Protein AF-A0A958AL23-F1 (afdb_monomer_lite)

Radius of gyration: 17.77 Å; chains: 1; bounding box: 46×39×44 Å

Structure (mmCIF, N/CA/C/O backbone):
data_AF-A0A958AL23-F1
#
_entry.id   AF-A0A958AL23-F1
#
loop_
_atom_site.group_PDB
_atom_site.id
_atom_site.type_symbol
_atom_site.label_atom_id
_atom_site.label_alt_id
_atom_site.label_comp_id
_atom_site.label_asym_id
_atom_site.label_entity_id
_atom_site.label_seq_id
_atom_site.pdbx_PDB_ins_code
_atom_site.Cartn_x
_atom_site.Cartn_y
_atom_site.Cartn_z
_atom_site.occupancy
_atom_site.B_iso_or_equiv
_atom_site.auth_seq_id
_atom_site.auth_comp_id
_atom_site.auth_asym_id
_atom_site.auth_atom_id
_atom_site.pdbx_PDB_model_num
ATOM 1 N N . LEU A 1 1 ? -7.447 -5.241 22.002 1.00 83.69 1 LEU A N 1
ATOM 2 C CA . LEU A 1 1 ? -6.513 -5.274 20.855 1.00 83.69 1 LEU A CA 1
ATOM 3 C C . LEU A 1 1 ? -5.988 -3.860 20.635 1.00 83.69 1 LEU A C 1
ATOM 5 O O . LEU A 1 1 ? -6.617 -2.932 21.131 1.00 83.69 1 LEU A O 1
ATOM 9 N N . GLY A 1 2 ? -4.841 -3.690 19.986 1.00 82.75 2 GLY A N 1
ATOM 10 C CA . GLY A 1 2 ? -4.254 -2.372 19.754 1.00 82.75 2 GLY A CA 1
ATOM 11 C C . GLY A 1 2 ? -3.522 -2.331 18.424 1.00 82.75 2 GLY A C 1
ATOM 12 O O . GLY A 1 2 ? -3.095 -3.373 17.930 1.00 82.75 2 GLY A O 1
ATOM 13 N N . PHE A 1 3 ? -3.419 -1.129 17.870 1.00 87.38 3 PHE A N 1
ATOM 14 C CA . PHE A 1 3 ? -2.715 -0.857 16.627 1.00 87.38 3 PHE A CA 1
ATOM 15 C C . PHE A 1 3 ? -1.260 -1.352 16.668 1.00 87.38 3 PHE A C 1
ATOM 17 O O . PHE A 1 3 ? -0.553 -1.131 17.655 1.00 87.38 3 PHE A O 1
ATOM 24 N N . VAL A 1 4 ? -0.822 -1.994 15.582 1.00 87.31 4 VAL A N 1
ATOM 25 C CA . VAL A 1 4 ? 0.570 -2.389 15.350 1.00 87.31 4 VAL A CA 1
ATOM 26 C C . VAL A 1 4 ? 1.037 -1.702 14.083 1.00 87.31 4 VAL A C 1
ATOM 28 O O . VAL A 1 4 ? 0.467 -1.906 13.016 1.00 87.31 4 VAL A O 1
ATOM 31 N N . ASN A 1 5 ? 2.075 -0.886 14.218 1.00 88.19 5 ASN A N 1
ATOM 32 C CA . ASN A 1 5 ? 2.612 -0.131 13.103 1.00 88.19 5 ASN A CA 1
ATOM 33 C C . ASN A 1 5 ? 3.712 -0.940 12.398 1.00 88.19 5 ASN A C 1
ATOM 35 O O . ASN A 1 5 ? 4.659 -1.336 13.090 1.00 88.19 5 ASN A O 1
ATOM 39 N N . PRO A 1 6 ? 3.639 -1.186 11.076 1.00 90.56 6 PRO A N 1
ATOM 40 C CA . PRO A 1 6 ? 4.773 -1.749 10.358 1.00 90.56 6 PRO A CA 1
ATOM 41 C C . PRO A 1 6 ? 5.984 -0.806 10.398 1.00 90.56 6 PRO A C 1
ATOM 43 O O . PRO A 1 6 ? 5.872 0.410 10.618 1.00 90.56 6 PRO A O 1
ATOM 46 N N . HIS A 1 7 ? 7.167 -1.395 10.212 1.00 83.19 7 HIS A N 1
ATOM 47 C CA . HIS A 1 7 ? 8.402 -0.632 10.068 1.00 83.19 7 HIS A CA 1
ATOM 48 C C . HIS A 1 7 ? 8.326 0.236 8.802 1.00 83.19 7 HIS A C 1
ATOM 50 O O . HIS A 1 7 ? 7.761 -0.173 7.795 1.00 83.19 7 HIS A O 1
ATOM 56 N N . TYR A 1 8 ? 8.893 1.438 8.856 1.00 85.19 8 TYR A N 1
ATOM 57 C CA . TYR A 1 8 ? 8.909 2.368 7.724 1.00 85.19 8 TYR A CA 1
ATOM 58 C C . TYR A 1 8 ? 9.898 1.898 6.651 1.00 85.19 8 TYR A C 1
ATOM 60 O O . TYR A 1 8 ? 10.933 1.327 7.003 1.00 85.19 8 TYR A O 1
ATOM 68 N N . PHE A 1 9 ? 9.620 2.175 5.374 1.00 86.62 9 PHE A N 1
ATOM 69 C CA . PHE A 1 9 ? 10.519 1.866 4.255 1.00 86.62 9 PHE A CA 1
ATOM 70 C C . PHE A 1 9 ? 10.961 0.397 4.236 1.00 86.62 9 PHE A C 1
ATOM 72 O O . PHE A 1 9 ? 12.148 0.076 4.152 1.00 86.62 9 PHE A O 1
ATOM 79 N N . ALA A 1 10 ? 9.996 -0.516 4.343 1.00 90.00 10 ALA A N 1
ATOM 80 C CA . ALA A 1 10 ? 10.234 -1.957 4.380 1.00 90.00 10 ALA A CA 1
ATOM 81 C C . ALA A 1 10 ? 10.539 -2.562 2.990 1.00 90.00 10 ALA A C 1
ATOM 83 O O . ALA A 1 10 ? 10.234 -3.727 2.749 1.00 90.00 10 ALA A O 1
ATOM 84 N N . ALA A 1 11 ? 11.199 -1.801 2.108 1.00 93.69 11 ALA A N 1
ATOM 85 C CA . ALA A 1 11 ? 11.461 -2.126 0.703 1.00 93.69 11 ALA A CA 1
ATOM 86 C C . ALA A 1 11 ? 12.047 -3.529 0.493 1.00 93.69 11 ALA A C 1
ATOM 88 O O . ALA A 1 11 ? 11.612 -4.276 -0.378 1.00 93.69 11 ALA A O 1
ATOM 89 N N . ALA A 1 12 ? 13.009 -3.932 1.330 1.00 94.06 12 ALA A N 1
ATOM 90 C CA . ALA A 1 12 ? 13.590 -5.269 1.251 1.00 94.06 12 ALA A CA 1
ATOM 91 C C . ALA A 1 12 ? 12.563 -6.365 1.582 1.00 94.06 12 ALA A C 1
ATOM 93 O O . ALA A 1 12 ? 12.521 -7.385 0.908 1.00 94.06 12 ALA A O 1
ATOM 94 N N . ALA A 1 13 ? 11.711 -6.166 2.589 1.00 96.56 13 ALA A N 1
ATOM 95 C CA . ALA A 1 13 ? 10.674 -7.140 2.914 1.00 96.56 13 ALA A CA 1
ATOM 96 C C . ALA A 1 13 ? 9.586 -7.189 1.828 1.00 96.56 13 ALA A C 1
ATOM 98 O O . ALA A 1 13 ? 9.129 -8.280 1.505 1.00 96.56 13 ALA A O 1
ATOM 99 N N . THR A 1 14 ? 9.238 -6.050 1.217 1.00 97.19 14 THR A N 1
ATOM 100 C CA . THR A 1 14 ? 8.363 -6.011 0.034 1.00 97.19 14 THR A CA 1
ATOM 101 C C . THR A 1 14 ? 8.973 -6.797 -1.124 1.00 97.19 14 THR A C 1
ATOM 103 O O . THR A 1 14 ? 8.335 -7.701 -1.657 1.00 97.19 14 THR A O 1
ATOM 106 N N . ARG A 1 15 ? 10.246 -6.542 -1.452 1.00 96.38 15 ARG A N 1
ATOM 107 C CA . ARG A 1 15 ? 10.961 -7.247 -2.522 1.00 96.38 15 ARG A CA 1
ATOM 108 C C . ARG A 1 15 ? 10.969 -8.763 -2.337 1.00 96.38 15 ARG A C 1
ATOM 110 O O . ARG A 1 15 ? 10.817 -9.489 -3.308 1.00 96.38 15 ARG A O 1
ATOM 117 N N . TYR A 1 16 ? 11.151 -9.243 -1.110 1.00 97.50 16 TYR A N 1
ATOM 118 C CA . TYR A 1 16 ? 11.177 -10.679 -0.810 1.00 97.50 16 TYR A CA 1
ATOM 119 C C . TYR A 1 16 ? 9.777 -11.304 -0.640 1.00 97.50 16 TYR A C 1
ATOM 121 O O . TYR A 1 16 ? 9.681 -12.524 -0.508 1.00 97.50 16 TYR A O 1
ATOM 129 N N . GLY A 1 17 ? 8.702 -10.507 -0.624 1.00 97.81 17 GLY A N 1
ATOM 130 C CA . GLY A 1 17 ? 7.314 -10.980 -0.622 1.00 97.81 17 GLY A CA 1
ATOM 131 C C . GLY A 1 17 ? 7.037 -12.092 0.399 1.00 97.81 17 GLY A C 1
ATOM 132 O O . GLY A 1 17 ? 7.339 -11.967 1.594 1.00 97.81 17 GLY A O 1
ATOM 133 N N . ALA A 1 18 ? 6.506 -13.217 -0.087 1.00 97.62 18 ALA A N 1
ATOM 134 C CA . ALA A 1 18 ? 6.211 -14.435 0.673 1.00 97.62 18 ALA A CA 1
ATOM 135 C C . ALA A 1 18 ? 7.409 -15.065 1.399 1.00 97.62 18 ALA A C 1
ATOM 137 O O . ALA A 1 18 ? 7.228 -15.775 2.387 1.00 97.62 18 AL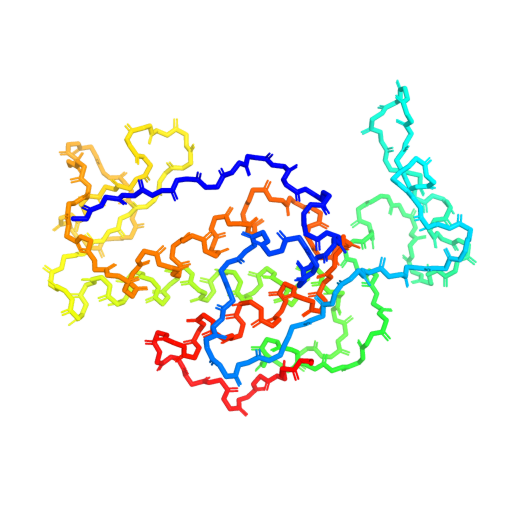A A O 1
ATOM 138 N N . GLU A 1 19 ? 8.642 -14.794 0.974 1.00 97.62 19 GLU A N 1
ATOM 139 C CA . GLU A 1 19 ? 9.829 -15.310 1.662 1.00 97.62 19 GLU A CA 1
ATOM 140 C C . GLU A 1 19 ? 10.129 -14.516 2.937 1.00 97.62 19 GLU A C 1
ATOM 142 O O . GLU A 1 19 ? 10.550 -15.086 3.946 1.00 97.62 19 GLU A O 1
ATOM 147 N N . ALA A 1 20 ? 9.872 -13.204 2.920 1.00 96.31 20 ALA A N 1
ATOM 148 C CA . ALA A 1 20 ? 10.061 -12.336 4.079 1.00 96.31 20 ALA A CA 1
ATOM 149 C C . ALA A 1 20 ? 8.830 -12.272 4.994 1.00 96.31 20 ALA A C 1
ATOM 151 O O . ALA A 1 20 ? 8.993 -12.003 6.184 1.00 96.31 20 ALA A O 1
ATOM 152 N N . ASN A 1 21 ? 7.626 -12.537 4.468 1.00 93.56 21 ASN A N 1
ATOM 153 C CA . ASN A 1 21 ? 6.356 -12.447 5.204 1.00 93.56 21 ASN A CA 1
ATOM 154 C C . ASN A 1 21 ? 6.175 -11.078 5.884 1.00 93.56 21 ASN A C 1
ATOM 156 O O . ASN A 1 21 ? 5.857 -10.991 7.070 1.00 93.56 21 ASN A O 1
ATOM 160 N N . GLY A 1 22 ? 6.469 -10.012 5.132 1.00 94.12 22 GLY A N 1
ATOM 161 C CA . GLY A 1 22 ? 6.412 -8.637 5.620 1.00 94.12 22 GLY A CA 1
ATOM 162 C C . GLY A 1 22 ? 4.979 -8.154 5.845 1.00 94.12 22 GLY A C 1
ATOM 163 O O . GLY A 1 22 ? 4.565 -7.962 6.986 1.00 94.12 22 GLY A O 1
ATOM 164 N N . ALA A 1 23 ? 4.226 -7.981 4.755 1.00 96.69 23 ALA A N 1
ATOM 165 C CA . ALA A 1 23 ? 2.789 -7.711 4.821 1.00 96.69 23 ALA A CA 1
ATOM 166 C C . ALA A 1 23 ? 2.021 -8.916 5.396 1.00 96.69 23 ALA A C 1
ATOM 168 O O . ALA A 1 23 ? 2.508 -10.050 5.381 1.00 96.69 23 ALA A O 1
ATOM 169 N N . TYR A 1 24 ? 0.805 -8.682 5.887 1.00 97.44 24 TYR A N 1
ATOM 170 C CA . TYR A 1 24 ? -0.067 -9.763 6.325 1.00 97.44 24 TYR A CA 1
ATOM 171 C C . TYR A 1 24 ? -0.616 -10.528 5.116 1.00 97.44 24 TYR A C 1
ATOM 173 O O . TYR A 1 24 ? -1.239 -9.947 4.229 1.00 97.44 24 TYR A O 1
ATOM 181 N N . GLN A 1 25 ? -0.412 -11.843 5.135 1.00 97.88 25 GLN A N 1
ATOM 182 C CA . GLN A 1 25 ? -0.851 -12.789 4.114 1.00 97.88 25 GLN A CA 1
ATOM 183 C C . GLN A 1 25 ? -2.012 -13.626 4.651 1.00 97.88 25 GLN A C 1
ATOM 185 O O . GLN A 1 25 ? -1.953 -14.137 5.775 1.00 97.88 25 GLN A O 1
ATOM 190 N N . PHE A 1 26 ? -3.082 -13.731 3.867 1.00 97.88 26 PHE A N 1
ATOM 191 C CA . PHE A 1 26 ? -4.308 -14.411 4.266 1.00 97.88 26 PHE A CA 1
ATOM 192 C C . PHE A 1 26 ? -4.172 -15.935 4.170 1.00 97.88 26 PHE A C 1
ATOM 194 O O . PHE A 1 26 ? -3.420 -16.468 3.356 1.00 97.88 26 PHE A O 1
ATOM 201 N N . GLU A 1 27 ? -4.897 -16.643 5.038 1.00 95.62 27 GLU A N 1
ATOM 202 C CA . GLU A 1 27 ? -4.925 -18.108 5.040 1.00 95.62 27 GLU A CA 1
ATOM 203 C C . GLU A 1 27 ? -5.488 -18.640 3.712 1.00 95.62 27 GLU A C 1
ATOM 205 O O . GLU A 1 27 ? -6.359 -18.016 3.107 1.00 95.62 27 GLU A O 1
ATOM 210 N N . ASP A 1 28 ? -4.969 -19.784 3.260 1.00 94.12 28 ASP A N 1
ATOM 211 C CA . ASP A 1 28 ? -5.336 -20.443 1.997 1.00 94.12 28 ASP A CA 1
ATOM 212 C C . ASP A 1 28 ? -5.087 -19.613 0.717 1.00 94.12 28 ASP A C 1
ATOM 214 O O . ASP A 1 28 ? -5.567 -19.973 -0.361 1.00 94.12 28 ASP A O 1
ATOM 218 N N . LYS A 1 29 ? -4.302 -18.531 0.808 1.00 97.31 29 LYS A N 1
ATOM 219 C CA . LYS A 1 29 ? -3.835 -17.735 -0.334 1.00 97.31 29 LYS A CA 1
ATOM 220 C C . LYS A 1 29 ? -2.351 -17.984 -0.596 1.00 97.31 29 LYS A C 1
ATOM 222 O O . LYS A 1 29 ? -1.559 -18.162 0.328 1.00 97.31 29 LYS A O 1
ATOM 227 N N . GLU A 1 30 ? -1.975 -17.977 -1.871 1.00 97.62 30 GLU A N 1
ATOM 228 C CA . GLU A 1 30 ? -0.576 -17.997 -2.299 1.00 97.62 30 GLU A CA 1
ATOM 229 C C . GLU A 1 30 ? -0.136 -16.582 -2.682 1.00 97.62 30 GLU A C 1
ATOM 231 O O . GLU A 1 30 ? -0.907 -15.816 -3.272 1.00 97.62 30 GLU A O 1
ATOM 236 N N . TYR A 1 31 ? 1.105 -16.250 -2.326 1.00 98.44 31 TYR A N 1
ATOM 237 C CA . TYR A 1 31 ? 1.706 -14.942 -2.551 1.00 98.44 31 TYR A CA 1
ATOM 238 C C . TYR A 1 31 ? 3.031 -15.079 -3.290 1.00 98.44 31 TYR A C 1
ATOM 240 O O . TYR A 1 31 ? 3.780 -16.035 -3.062 1.00 98.44 31 TYR A O 1
ATOM 248 N N . PHE A 1 32 ? 3.346 -14.105 -4.142 1.00 98.06 32 PHE A N 1
ATOM 249 C CA . PHE A 1 32 ? 4.648 -14.043 -4.797 1.00 98.06 32 PHE A CA 1
ATOM 250 C C . PHE A 1 32 ? 5.781 -13.892 -3.774 1.00 98.06 32 PHE A C 1
ATOM 252 O O . PHE A 1 32 ? 5.682 -13.133 -2.808 1.00 98.06 32 PHE A O 1
ATOM 259 N N . GLY A 1 33 ? 6.853 -14.660 -3.984 1.00 97.81 33 GLY A N 1
ATOM 260 C CA . GLY A 1 33 ? 8.085 -14.618 -3.196 1.00 97.81 33 GLY A CA 1
ATOM 261 C C . GLY A 1 33 ? 8.999 -13.474 -3.626 1.00 97.81 33 GLY A C 1
ATOM 262 O O . GLY A 1 33 ? 8.537 -12.360 -3.874 1.00 97.81 33 GLY A O 1
ATOM 263 N N . LEU A 1 34 ? 10.300 -13.752 -3.720 1.00 97.00 34 LEU A N 1
ATOM 264 C CA . LEU A 1 34 ? 11.278 -12.789 -4.213 1.00 97.00 34 LEU A CA 1
ATOM 265 C C . LEU A 1 34 ? 10.917 -12.267 -5.612 1.00 97.00 34 LEU A C 1
ATOM 267 O O . LEU A 1 34 ? 10.784 -13.039 -6.560 1.00 97.00 34 LEU A O 1
ATOM 271 N N . PHE A 1 35 ? 10.845 -10.944 -5.750 1.00 95.62 35 PHE A N 1
ATOM 272 C CA . PHE A 1 35 ? 10.806 -10.290 -7.049 1.00 95.62 35 PHE A CA 1
ATOM 273 C C . PHE A 1 35 ? 12.192 -10.321 -7.703 1.00 95.62 35 PHE A C 1
ATOM 275 O O . PHE A 1 35 ? 13.129 -9.605 -7.312 1.00 95.62 35 PHE A O 1
ATOM 282 N N . GLU A 1 36 ? 12.313 -11.179 -8.712 1.00 92.25 36 GLU A N 1
ATOM 283 C CA . GLU A 1 36 ? 13.462 -11.247 -9.604 1.00 92.25 36 GLU A CA 1
ATOM 284 C C . GLU A 1 36 ? 13.221 -10.337 -10.813 1.00 92.25 36 GLU A C 1
ATOM 286 O O . GLU A 1 36 ? 12.571 -10.717 -11.784 1.00 92.25 36 GLU A O 1
ATOM 291 N N . HIS A 1 37 ? 13.785 -9.130 -10.770 1.00 92.12 37 HIS A N 1
ATOM 292 C CA . HIS A 1 37 ? 13.953 -8.330 -11.980 1.00 92.12 37 HIS A CA 1
ATOM 293 C C . HIS A 1 37 ? 15.030 -8.974 -12.890 1.00 92.12 37 HIS A C 1
ATOM 295 O O . HIS A 1 37 ? 15.554 -10.058 -12.618 1.00 92.12 37 HIS A O 1
ATOM 301 N N . VAL A 1 38 ? 15.419 -8.327 -13.990 1.00 91.38 38 VAL A N 1
ATOM 302 C CA . VAL A 1 38 ? 16.510 -8.832 -14.843 1.00 91.38 38 VAL A CA 1
ATOM 303 C C . VAL A 1 38 ? 17.855 -8.881 -14.103 1.00 91.38 38 VAL A C 1
ATOM 305 O O . VAL A 1 38 ? 18.128 -8.049 -13.248 1.00 91.38 38 VAL A O 1
ATOM 308 N N . ARG A 1 39 ? 18.768 -9.779 -14.510 1.00 88.50 39 ARG A N 1
ATOM 309 C CA . ARG A 1 39 ? 20.118 -9.936 -13.905 1.00 88.50 39 ARG A CA 1
ATOM 310 C C . ARG A 1 39 ? 20.948 -8.639 -13.838 1.00 88.50 39 ARG A C 1
ATOM 312 O O . ARG A 1 39 ? 21.882 -8.556 -13.061 1.00 88.50 39 ARG A O 1
ATOM 319 N N . ARG A 1 40 ? 20.681 -7.657 -14.706 1.00 87.50 40 ARG A N 1
ATOM 320 C CA . ARG A 1 40 ? 21.379 -6.353 -14.695 1.00 87.50 40 ARG A CA 1
ATOM 321 C C . ARG A 1 40 ? 20.814 -5.389 -13.627 1.00 87.50 40 ARG A C 1
ATOM 323 O O . ARG A 1 40 ? 21.354 -4.301 -13.492 1.00 87.50 40 ARG A O 1
ATOM 330 N N . ALA A 1 41 ? 19.724 -5.769 -12.957 1.00 89.19 41 ALA A N 1
ATOM 331 C CA . ALA A 1 41 ? 18.987 -4.997 -11.956 1.00 89.19 41 ALA A CA 1
ATOM 332 C C . ALA A 1 41 ? 18.438 -5.906 -10.827 1.00 89.19 41 ALA A C 1
ATOM 334 O O . ALA A 1 41 ? 17.292 -5.790 -10.396 1.00 89.19 41 ALA A O 1
ATOM 335 N N . ASP A 1 42 ? 19.230 -6.871 -10.367 1.00 90.62 42 ASP A N 1
ATOM 336 C CA . ASP A 1 42 ? 18.852 -7.889 -9.391 1.00 90.62 42 ASP A CA 1
ATOM 337 C C . ASP A 1 42 ? 19.162 -7.517 -7.929 1.00 90.62 42 ASP A C 1
ATOM 339 O O . ASP A 1 42 ? 18.845 -8.279 -7.016 1.00 90.62 42 ASP A O 1
ATOM 343 N N . ASN A 1 43 ? 19.684 -6.320 -7.656 1.00 89.44 43 ASN A N 1
ATOM 344 C CA . ASN A 1 43 ? 19.900 -5.836 -6.291 1.00 89.44 43 ASN A CA 1
ATOM 345 C C . ASN A 1 43 ? 19.614 -4.336 -6.141 1.00 89.44 43 ASN A C 1
ATOM 347 O O . ASN A 1 43 ? 19.443 -3.610 -7.113 1.00 89.44 43 ASN A O 1
ATOM 351 N N . CYS A 1 44 ? 19.519 -3.866 -4.895 1.00 91.44 44 CYS A N 1
ATOM 352 C CA . CYS A 1 44 ? 19.077 -2.501 -4.606 1.00 91.44 44 CYS A CA 1
ATOM 353 C C . CYS A 1 44 ? 20.000 -1.435 -5.217 1.00 91.44 44 CYS A C 1
ATOM 355 O O . CYS A 1 44 ? 19.522 -0.385 -5.625 1.00 91.44 44 CYS A O 1
ATOM 357 N N . ALA A 1 45 ? 21.309 -1.698 -5.273 1.00 91.31 45 ALA A N 1
ATOM 358 C CA . ALA A 1 45 ? 22.304 -0.729 -5.731 1.00 91.31 45 ALA A CA 1
ATOM 359 C C . ALA A 1 45 ? 22.370 -0.599 -7.262 1.00 91.31 45 ALA A C 1
ATOM 361 O O . ALA A 1 45 ? 23.051 0.290 -7.763 1.00 91.31 45 ALA A O 1
ATOM 362 N N . GLU A 1 46 ? 21.697 -1.487 -7.996 1.00 89.56 46 GLU A N 1
ATOM 363 C CA . GLU A 1 46 ? 21.613 -1.416 -9.458 1.00 89.56 46 GLU A CA 1
ATOM 364 C C . GLU A 1 46 ? 20.499 -0.483 -9.935 1.00 89.56 46 GLU A C 1
ATOM 366 O O . GLU A 1 46 ? 20.597 0.043 -11.036 1.00 89.56 46 GLU A O 1
ATOM 371 N N . CYS A 1 47 ? 19.491 -0.226 -9.094 1.00 89.69 47 CYS A N 1
ATOM 372 C CA . CYS A 1 47 ? 18.467 0.790 -9.357 1.00 89.69 47 CYS A CA 1
ATOM 373 C C . CYS A 1 47 ? 18.713 2.081 -8.557 1.00 89.69 47 CYS A C 1
ATOM 375 O O . CYS A 1 47 ? 18.424 3.171 -9.043 1.00 89.69 47 CYS A O 1
ATOM 377 N N . HIS A 1 48 ? 19.238 1.974 -7.329 1.00 90.00 48 HIS A N 1
ATOM 378 C CA . HIS A 1 48 ? 19.458 3.111 -6.433 1.00 90.00 48 HIS A CA 1
ATOM 379 C C . HIS A 1 48 ? 20.940 3.462 -6.296 1.00 90.00 48 HIS A C 1
ATOM 381 O O . HIS A 1 48 ? 21.758 2.638 -5.874 1.00 90.00 48 HIS A O 1
ATOM 387 N N . GLY A 1 49 ? 21.275 4.731 -6.530 1.00 87.94 49 GLY A N 1
ATOM 388 C CA . GLY A 1 49 ? 22.619 5.257 -6.331 1.00 87.94 49 GLY A CA 1
ATOM 389 C C . GLY A 1 49 ? 23.045 5.186 -4.862 1.00 87.94 49 GLY A C 1
ATOM 390 O O . GLY A 1 49 ? 22.539 5.923 -4.015 1.00 87.94 49 GLY A O 1
ATOM 391 N N . ALA A 1 50 ? 24.037 4.346 -4.550 1.00 83.88 50 ALA A N 1
ATOM 392 C CA . ALA A 1 50 ? 24.481 4.077 -3.175 1.00 83.88 50 ALA A CA 1
ATOM 393 C C . ALA A 1 50 ? 24.938 5.322 -2.378 1.00 83.88 50 ALA A C 1
ATOM 395 O O . ALA A 1 50 ? 24.946 5.294 -1.148 1.00 83.88 50 ALA A O 1
ATOM 396 N N . HIS A 1 51 ? 25.331 6.402 -3.061 1.00 83.38 51 HIS A N 1
ATOM 397 C CA . HIS A 1 51 ? 25.799 7.650 -2.440 1.00 83.38 51 HIS A CA 1
ATOM 398 C C . HIS A 1 51 ? 25.003 8.896 -2.848 1.00 83.38 51 HIS A C 1
ATOM 400 O O . HIS A 1 51 ? 25.249 9.969 -2.301 1.00 83.38 51 HIS A O 1
ATOM 406 N N . GLU A 1 52 ? 24.070 8.755 -3.785 1.00 81.69 52 GLU A N 1
ATOM 407 C CA . GLU A 1 52 ? 23.243 9.848 -4.311 1.00 81.69 52 GLU A CA 1
ATOM 408 C C . GLU A 1 52 ? 21.813 9.760 -3.765 1.00 81.69 52 GLU A C 1
ATOM 410 O O . GLU A 1 52 ? 21.152 10.782 -3.638 1.00 81.69 52 GLU A O 1
ATOM 415 N N . LEU A 1 53 ? 21.383 8.563 -3.328 1.00 74.44 53 LEU A N 1
ATOM 416 C CA . LEU A 1 53 ? 20.025 8.268 -2.849 1.00 74.44 53 LEU A CA 1
ATOM 417 C C . LEU A 1 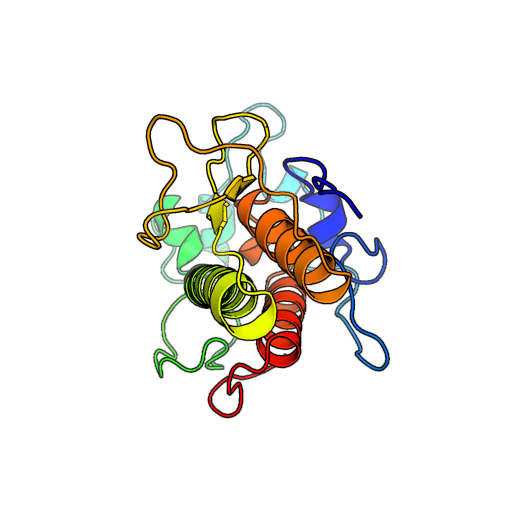53 ? 18.933 8.572 -3.889 1.00 74.44 53 LEU A C 1
ATOM 419 O O . LEU A 1 53 ? 17.762 8.700 -3.538 1.00 74.44 53 LEU A O 1
ATOM 423 N N . GLU A 1 54 ? 19.317 8.645 -5.159 1.00 85.44 54 GLU A N 1
ATOM 424 C CA . GLU A 1 54 ? 18.435 8.833 -6.306 1.00 85.44 54 GLU A CA 1
ATOM 425 C C . GLU A 1 54 ? 18.348 7.534 -7.119 1.00 85.44 54 GLU A C 1
ATOM 427 O O . GLU A 1 54 ? 19.210 6.654 -7.016 1.00 85.44 54 GLU A O 1
ATOM 432 N N . ILE A 1 55 ? 17.268 7.395 -7.886 1.00 90.81 55 ILE A N 1
ATOM 433 C CA . ILE A 1 55 ? 17.065 6.279 -8.813 1.00 90.81 55 ILE A CA 1
ATOM 434 C C . ILE A 1 55 ? 17.718 6.648 -10.147 1.00 90.81 55 ILE A C 1
ATOM 436 O O . ILE A 1 55 ? 17.499 7.751 -10.652 1.00 90.81 55 ILE A O 1
ATOM 440 N N . ASP A 1 56 ? 18.484 5.726 -10.729 1.00 89.94 56 ASP A N 1
ATOM 441 C CA . ASP A 1 56 ? 19.036 5.889 -12.077 1.00 89.94 56 ASP A CA 1
ATOM 442 C C . ASP A 1 56 ? 17.940 5.628 -13.125 1.00 89.94 56 ASP A C 1
ATOM 444 O O . ASP A 1 56 ? 17.779 4.522 -13.638 1.00 89.94 56 ASP A O 1
ATOM 448 N N . TRP A 1 57 ? 17.120 6.643 -13.403 1.00 92.56 57 TRP A N 1
ATOM 449 C CA . TRP A 1 57 ? 16.011 6.518 -14.353 1.00 92.56 57 TRP A CA 1
ATOM 450 C C . TRP A 1 57 ? 16.496 6.298 -15.795 1.00 92.56 57 TRP A C 1
ATOM 452 O O . TRP A 1 57 ? 15.793 5.659 -16.580 1.00 92.56 57 TRP A O 1
ATOM 462 N N . GLU A 1 58 ? 17.693 6.788 -16.149 1.00 92.56 58 GLU A N 1
ATOM 463 C CA . GLU A 1 58 ? 18.282 6.585 -17.479 1.00 92.56 58 GLU A CA 1
ATOM 464 C C . GLU A 1 58 ? 18.552 5.096 -17.712 1.00 92.56 58 GLU A C 1
ATOM 466 O O . GLU A 1 58 ? 18.297 4.581 -18.800 1.00 92.56 58 GLU A O 1
ATOM 471 N N . PHE A 1 59 ? 18.985 4.378 -16.671 1.00 91.25 59 PHE A N 1
ATOM 472 C CA . PHE A 1 59 ? 19.118 2.927 -16.718 1.00 91.25 59 PHE A CA 1
ATOM 473 C C . PHE A 1 59 ? 17.780 2.212 -16.971 1.00 91.25 59 PHE A C 1
ATOM 475 O O . PHE A 1 59 ? 17.745 1.233 -17.717 1.00 91.25 59 PHE A O 1
ATOM 482 N N . CYS A 1 60 ? 16.668 2.691 -16.406 1.00 92.81 60 CYS A N 1
ATOM 483 C CA . CYS A 1 60 ? 15.341 2.122 -16.667 1.00 92.81 60 CYS A CA 1
ATOM 484 C C . CYS A 1 60 ? 14.909 2.326 -18.131 1.00 92.81 60 CYS A C 1
ATOM 486 O O . CYS A 1 60 ? 14.346 1.415 -18.745 1.00 92.81 60 CYS A O 1
ATOM 488 N N . ALA A 1 61 ? 15.227 3.491 -18.705 1.00 94.56 61 ALA A N 1
ATOM 489 C CA . ALA A 1 61 ? 14.902 3.850 -20.086 1.00 94.56 61 ALA A CA 1
ATOM 490 C C . ALA A 1 61 ? 15.639 3.000 -21.146 1.00 94.56 61 ALA A C 1
ATOM 492 O O . ALA A 1 61 ? 15.243 3.010 -22.311 1.00 94.56 61 ALA A O 1
ATOM 493 N N . ASP A 1 62 ? 16.669 2.225 -20.767 1.00 92.94 62 ASP A N 1
ATOM 494 C CA . ASP A 1 62 ? 17.310 1.240 -21.661 1.00 92.94 62 ASP A CA 1
ATOM 495 C C . ASP A 1 62 ? 16.315 0.156 -22.135 1.00 92.94 62 ASP A C 1
ATOM 497 O O . ASP A 1 62 ? 16.505 -0.421 -23.211 1.00 92.94 62 ASP A O 1
ATOM 501 N N . CYS A 1 63 ? 15.294 -0.159 -21.324 1.00 93.25 63 CYS A N 1
ATOM 502 C CA . CYS A 1 63 ? 14.354 -1.261 -21.565 1.00 93.25 63 CYS A CA 1
ATOM 503 C C . CYS A 1 63 ? 12.877 -0.850 -21.505 1.00 93.25 63 CYS A C 1
ATOM 505 O O . CYS A 1 63 ? 12.063 -1.476 -22.182 1.00 93.25 63 CYS A O 1
ATOM 507 N N . HIS A 1 64 ? 12.519 0.147 -20.694 1.00 93.19 64 HIS A N 1
ATOM 508 C CA . HIS A 1 64 ? 11.134 0.577 -20.524 1.00 93.19 64 HIS A CA 1
ATOM 509 C C . HIS A 1 64 ? 10.834 1.790 -21.405 1.00 93.19 64 HIS A C 1
ATOM 511 O O . HIS A 1 64 ? 11.247 2.915 -21.112 1.00 93.19 64 HIS A O 1
ATOM 517 N N . ASP A 1 65 ? 10.104 1.544 -22.493 1.00 90.56 65 ASP A N 1
ATOM 518 C CA . ASP A 1 65 ? 9.656 2.590 -23.408 1.00 90.56 65 ASP A CA 1
ATOM 519 C C . ASP A 1 65 ? 8.775 3.618 -22.675 1.00 90.56 65 ASP A C 1
ATOM 521 O O . ASP A 1 65 ? 7.972 3.277 -21.812 1.00 90.56 65 ASP A O 1
ATOM 525 N N . GLY A 1 66 ? 8.913 4.896 -23.034 1.00 88.81 66 GLY A N 1
ATOM 526 C CA . GLY A 1 66 ? 8.130 5.989 -22.441 1.00 88.81 66 GLY A CA 1
ATOM 527 C C . GLY A 1 66 ? 8.772 6.652 -21.220 1.00 88.81 66 GLY A C 1
ATOM 528 O O . GLY A 1 66 ? 8.398 7.775 -20.891 1.00 88.81 66 GLY A O 1
ATOM 529 N N . VAL A 1 67 ? 9.802 6.047 -20.619 1.00 94.62 67 VAL A N 1
ATOM 530 C CA . VAL A 1 67 ? 10.567 6.676 -19.533 1.00 94.62 67 VAL A CA 1
ATOM 531 C C . VAL A 1 67 ? 11.463 7.782 -20.100 1.00 94.62 67 VAL A C 1
ATOM 533 O O . VAL A 1 67 ? 12.524 7.525 -20.667 1.00 94.62 67 VAL A O 1
ATOM 536 N N . ALA A 1 68 ? 11.025 9.033 -19.958 1.00 94.81 68 ALA A N 1
ATOM 537 C CA . ALA A 1 68 ? 11.765 10.223 -20.396 1.00 94.81 68 ALA A CA 1
ATOM 538 C C . ALA A 1 68 ? 12.327 11.066 -19.234 1.00 94.81 68 ALA A C 1
ATOM 540 O O . ALA A 1 68 ? 12.996 12.075 -19.475 1.00 94.81 68 ALA A O 1
ATOM 541 N N . GLY A 1 69 ? 12.054 10.653 -17.997 1.00 95.00 69 GLY A N 1
ATOM 542 C CA . GLY A 1 69 ? 12.458 11.320 -16.766 1.00 95.00 69 GLY A CA 1
ATOM 543 C C . GLY A 1 69 ? 12.085 10.487 -15.533 1.00 95.00 69 GLY A C 1
ATOM 544 O O . GLY A 1 69 ? 11.364 9.493 -15.660 1.00 95.00 69 GLY A O 1
ATOM 545 N N . PRO A 1 70 ? 12.567 10.862 -14.336 1.00 92.19 70 PRO A N 1
ATOM 546 C CA . PRO A 1 70 ? 12.288 10.136 -13.095 1.00 92.19 70 PRO A CA 1
ATOM 547 C C . PRO A 1 70 ? 10.797 10.106 -12.725 1.00 92.19 70 PRO A C 1
ATOM 549 O O . PRO A 1 70 ? 10.336 9.147 -12.113 1.00 92.19 70 PRO A O 1
ATOM 552 N N . GLU A 1 71 ? 10.034 11.128 -13.106 1.00 94.25 71 GLU A N 1
ATOM 553 C CA . GLU A 1 71 ? 8.585 11.203 -12.914 1.00 94.25 71 GLU A CA 1
ATOM 554 C C . GLU A 1 71 ? 7.811 10.160 -13.727 1.00 94.25 71 GLU A C 1
ATOM 556 O O . GLU A 1 71 ? 6.719 9.779 -13.326 1.00 94.25 71 GLU A O 1
ATOM 561 N N . GLU A 1 72 ? 8.386 9.658 -14.822 1.00 95.56 72 GLU A N 1
ATOM 562 C CA . GLU A 1 72 ? 7.746 8.682 -15.711 1.00 95.56 72 GLU A CA 1
ATOM 563 C C . GLU A 1 72 ? 7.955 7.234 -15.244 1.00 95.56 72 GLU A C 1
ATOM 565 O O . GLU A 1 72 ? 7.370 6.313 -15.806 1.00 95.56 72 GLU A O 1
ATOM 570 N N . LEU A 1 73 ? 8.762 7.001 -14.199 1.00 94.56 73 LEU A N 1
ATOM 571 C CA . LEU A 1 73 ? 8.982 5.654 -13.661 1.00 94.56 73 LEU A CA 1
ATOM 572 C C . LEU A 1 73 ? 7.680 5.009 -13.165 1.00 94.56 73 LEU A C 1
ATOM 574 O O . LEU A 1 73 ? 7.530 3.795 -13.257 1.00 94.56 73 LEU A O 1
ATOM 578 N N . VAL A 1 74 ? 6.729 5.813 -12.683 1.00 94.94 74 VAL A N 1
ATOM 579 C CA . VAL A 1 74 ? 5.406 5.344 -12.231 1.00 94.94 74 VAL A CA 1
ATOM 580 C C . VAL A 1 74 ? 4.555 4.786 -13.375 1.00 94.94 74 VAL A C 1
ATOM 582 O O . VAL A 1 74 ? 3.672 3.970 -13.134 1.00 94.94 74 VAL A O 1
ATOM 585 N N . ASN A 1 75 ? 4.859 5.179 -14.615 1.00 94.88 75 ASN A N 1
ATOM 586 C CA . ASN A 1 75 ? 4.173 4.723 -15.821 1.00 94.88 75 ASN A CA 1
ATOM 587 C C . ASN A 1 75 ? 4.787 3.431 -16.382 1.00 94.88 75 ASN A C 1
ATOM 589 O O . ASN A 1 75 ? 4.295 2.901 -17.378 1.00 94.88 75 ASN A O 1
ATOM 593 N N . ILE A 1 76 ? 5.859 2.910 -15.766 1.00 93.62 76 ILE A N 1
ATOM 594 C CA . ILE A 1 76 ? 6.438 1.627 -16.163 1.00 93.62 76 ILE A CA 1
ATOM 595 C C . ILE A 1 76 ? 5.402 0.526 -15.956 1.00 93.62 76 ILE A C 1
ATOM 597 O O . ILE A 1 76 ? 4.840 0.344 -14.871 1.00 93.62 76 ILE A O 1
ATOM 601 N N . ARG A 1 77 ? 5.209 -0.251 -17.019 1.00 89.12 77 ARG A N 1
ATOM 602 C CA . ARG A 1 77 ? 4.243 -1.334 -17.070 1.00 89.12 77 ARG A CA 1
ATOM 603 C C . ARG A 1 77 ? 4.845 -2.556 -17.746 1.00 89.12 77 ARG A C 1
ATOM 605 O O . ARG A 1 77 ? 5.458 -2.442 -18.802 1.00 89.12 77 ARG A O 1
ATOM 612 N N . GLU A 1 78 ? 4.645 -3.712 -17.125 1.00 84.06 78 GLU A N 1
ATOM 613 C CA . GLU A 1 78 ? 5.045 -5.021 -17.665 1.00 84.06 78 GLU A CA 1
ATOM 614 C C . GLU A 1 78 ? 3.828 -5.904 -17.990 1.00 84.06 78 GLU A C 1
ATOM 616 O O . GLU A 1 78 ? 3.912 -6.806 -18.820 1.00 84.06 78 GLU A O 1
ATOM 621 N N . TYR A 1 79 ? 2.682 -5.635 -17.361 1.00 87.69 79 TYR A N 1
ATOM 622 C CA . TYR A 1 79 ? 1.468 -6.447 -17.451 1.00 87.69 79 TYR A CA 1
ATOM 623 C C . TYR A 1 79 ? 0.325 -5.621 -18.030 1.00 87.69 79 TYR A C 1
ATOM 625 O O . TYR A 1 79 ? 0.222 -4.444 -17.710 1.00 87.69 79 TYR A O 1
ATOM 633 N N . GLU A 1 80 ? -0.512 -6.220 -18.882 1.00 87.81 80 GLU A N 1
ATOM 634 C CA . GLU A 1 80 ? -1.645 -5.522 -19.510 1.00 87.81 80 GLU A CA 1
ATOM 635 C C . GLU A 1 80 ? -2.974 -5.695 -18.762 1.00 87.81 80 GLU A C 1
ATOM 637 O O . GLU A 1 80 ? -3.980 -5.109 -19.162 1.00 87.81 80 GLU A O 1
ATOM 642 N N . ASP A 1 81 ? -2.973 -6.481 -17.688 1.00 94.69 81 ASP A N 1
ATOM 643 C CA . ASP A 1 81 ? -4.136 -6.741 -16.848 1.00 94.69 81 ASP A CA 1
ATOM 644 C C . ASP A 1 81 ? -4.637 -5.469 -16.142 1.00 94.69 81 ASP A C 1
ATOM 646 O O . ASP A 1 81 ? -3.857 -4.563 -15.868 1.00 94.69 81 ASP A O 1
ATOM 650 N N . ASP A 1 82 ? -5.944 -5.437 -15.884 1.00 95.94 82 ASP A N 1
ATOM 651 C CA . ASP A 1 82 ? -6.661 -4.427 -15.093 1.00 95.94 82 ASP A CA 1
ATOM 652 C C . ASP A 1 82 ? -6.749 -4.962 -13.657 1.00 95.94 82 ASP A C 1
ATOM 654 O O . ASP A 1 82 ? -7.555 -5.865 -13.372 1.00 95.94 82 ASP A O 1
ATOM 658 N N . PHE A 1 83 ? -5.813 -4.560 -12.796 1.00 97.44 83 PHE A N 1
ATOM 659 C CA . PHE A 1 83 ? -5.696 -5.134 -11.456 1.00 97.44 83 PHE A CA 1
ATOM 660 C C . PHE A 1 83 ? -6.673 -4.484 -10.479 1.00 97.44 83 PHE A C 1
ATOM 662 O O . PHE A 1 83 ? -7.253 -5.201 -9.657 1.00 97.44 83 PHE A O 1
ATOM 669 N N . ASP A 1 84 ? -6.890 -3.177 -10.582 1.00 97.19 84 ASP A N 1
ATOM 670 C CA . ASP A 1 84 ? -7.792 -2.414 -9.718 1.00 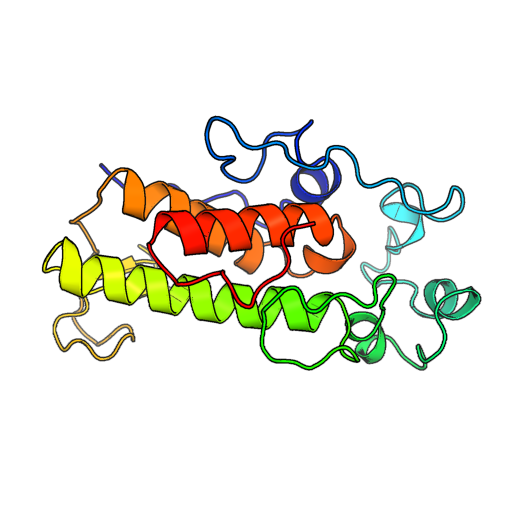97.19 84 ASP A CA 1
ATOM 671 C C . ASP A 1 84 ? -9.269 -2.421 -10.176 1.00 97.19 84 ASP A C 1
ATOM 673 O O . ASP A 1 84 ? -10.174 -2.173 -9.368 1.00 97.19 84 ASP A O 1
ATOM 677 N N . GLY A 1 85 ? -9.536 -2.835 -11.418 1.00 97.31 85 GLY A N 1
ATOM 678 C CA . GLY A 1 85 ? -10.872 -2.994 -11.984 1.00 97.31 85 GLY A CA 1
ATOM 679 C C . GLY A 1 85 ? -11.506 -1.696 -12.490 1.00 97.31 85 GLY A C 1
ATOM 680 O O . GLY A 1 85 ? -12.738 -1.648 -12.632 1.00 97.31 85 GLY A O 1
ATOM 681 N N . ASP A 1 86 ? -10.726 -0.638 -12.720 1.00 96.06 86 ASP A N 1
ATOM 682 C CA . ASP A 1 86 ? -11.215 0.659 -13.193 1.00 96.06 86 ASP A CA 1
ATOM 683 C C . ASP A 1 86 ? -11.378 0.734 -14.732 1.00 96.06 86 ASP A C 1
ATOM 685 O O . ASP A 1 86 ? -12.076 1.615 -15.263 1.00 96.06 86 ASP A O 1
ATOM 689 N N . GLY A 1 87 ? -10.842 -0.262 -15.447 1.00 95.56 87 GLY A N 1
ATOM 690 C CA . GLY A 1 87 ? -10.891 -0.399 -16.900 1.00 95.56 87 GLY A CA 1
ATOM 691 C C . GLY A 1 87 ? -9.739 0.271 -17.659 1.00 95.56 87 GLY A C 1
ATOM 692 O O . GLY A 1 87 ? -9.726 0.193 -18.898 1.00 95.56 87 GLY A O 1
ATOM 693 N N . ASP A 1 88 ? -8.795 0.920 -16.977 1.00 94.38 88 ASP A N 1
ATOM 694 C CA . ASP A 1 88 ? -7.590 1.513 -17.550 1.00 94.38 88 ASP A CA 1
ATOM 695 C C . ASP A 1 88 ? -6.460 0.487 -17.671 1.00 94.38 88 ASP A C 1
ATOM 697 O O . ASP A 1 88 ? -5.515 0.404 -16.899 1.00 94.38 88 ASP A O 1
ATOM 701 N N . VAL A 1 89 ? -6.477 -0.241 -18.782 1.00 91.69 89 VAL A N 1
ATOM 702 C CA . VAL A 1 89 ? -5.367 -1.120 -19.163 1.00 91.69 89 VAL A CA 1
ATOM 703 C C . VAL A 1 89 ? -4.211 -0.360 -19.823 1.00 91.69 89 VAL A C 1
ATOM 705 O O . VAL A 1 89 ? -3.628 -0.858 -20.789 1.00 91.69 89 VAL A O 1
ATOM 708 N N . SER A 1 90 ? -3.887 0.861 -19.410 1.00 91.62 90 SER A N 1
ATOM 709 C CA . SER A 1 90 ? -2.762 1.628 -19.963 1.00 91.62 90 SER A CA 1
ATOM 710 C C . SER A 1 90 ? -1.881 2.307 -18.922 1.00 91.62 90 SER A C 1
ATOM 712 O O . SER A 1 90 ? -0.763 2.702 -19.266 1.00 91.62 90 SER A O 1
ATOM 714 N N . GLU A 1 91 ? -2.326 2.392 -17.672 1.00 93.19 91 GLU A N 1
ATOM 715 C CA . GLU A 1 91 ? -1.528 2.943 -16.583 1.00 93.19 91 GLU A CA 1
ATOM 716 C C . GLU A 1 91 ? -0.428 1.994 -16.082 1.00 93.19 91 GLU A C 1
ATOM 718 O O . GLU A 1 91 ? -0.439 0.784 -16.313 1.00 93.19 91 GLU A O 1
ATOM 723 N N . GLY A 1 92 ? 0.590 2.559 -15.431 1.00 95.00 92 GLY A N 1
ATOM 724 C CA . GLY A 1 92 ? 1.661 1.770 -14.829 1.00 95.00 92 GLY A CA 1
ATOM 725 C C . GLY A 1 92 ? 1.220 1.096 -13.531 1.00 95.00 92 GLY A C 1
ATOM 726 O O . GLY A 1 92 ? 0.236 1.483 -12.913 1.00 95.00 92 GLY A O 1
ATOM 727 N N . ILE A 1 93 ? 2.021 0.142 -13.048 1.00 95.81 93 ILE A N 1
ATOM 728 C CA . ILE A 1 93 ? 1.726 -0.610 -11.809 1.00 95.81 93 ILE A CA 1
ATOM 729 C C . ILE A 1 93 ? 1.591 0.304 -10.579 1.00 95.81 93 ILE A C 1
ATOM 731 O O . ILE A 1 93 ? 0.977 -0.072 -9.583 1.00 95.81 93 ILE A O 1
ATOM 735 N N . ALA A 1 94 ? 2.174 1.503 -10.621 1.00 96.62 94 ALA A N 1
ATOM 736 C CA . ALA A 1 94 ? 2.004 2.486 -9.562 1.00 96.62 94 ALA A CA 1
ATOM 737 C C . ALA A 1 94 ? 0.564 3.022 -9.462 1.00 96.62 94 ALA A C 1
ATOM 739 O O . ALA A 1 94 ? 0.131 3.295 -8.345 1.00 96.62 94 ALA A O 1
ATOM 740 N N . GLY A 1 95 ? -0.143 3.171 -10.590 1.00 96.81 95 GLY A N 1
ATOM 741 C CA . GLY A 1 95 ? -1.546 3.602 -10.638 1.00 96.81 95 GLY A CA 1
ATOM 742 C C . GLY A 1 95 ? -2.455 2.560 -9.997 1.00 96.81 95 GLY A C 1
ATOM 743 O O . GLY A 1 95 ? -3.047 2.835 -8.958 1.00 96.81 95 GLY A O 1
ATOM 744 N N . GLU A 1 96 ? -2.358 1.324 -10.483 1.00 97.44 96 GLU A N 1
ATOM 745 C CA . GLU A 1 96 ? -3.070 0.151 -9.965 1.00 97.44 96 GLU A CA 1
ATOM 746 C C . GLU A 1 96 ? -2.936 0.023 -8.434 1.00 97.44 96 GLU A C 1
ATOM 748 O O . GLU A 1 96 ? -3.906 -0.135 -7.692 1.00 97.44 96 GLU A O 1
ATOM 753 N N . VAL A 1 97 ? -1.704 0.137 -7.916 1.00 97.88 97 VAL A N 1
ATOM 754 C CA . VAL A 1 97 ? -1.438 0.077 -6.469 1.00 97.88 97 VAL A CA 1
ATOM 755 C C . VAL A 1 97 ? -2.052 1.268 -5.730 1.00 97.88 97 VAL A C 1
ATOM 757 O O . VAL A 1 97 ? -2.582 1.073 -4.636 1.00 97.88 97 VAL A O 1
ATOM 760 N N . ALA A 1 98 ? -1.983 2.478 -6.291 1.00 97.81 98 ALA A N 1
ATOM 761 C CA . ALA A 1 98 ? -2.520 3.684 -5.667 1.00 97.81 98 ALA A CA 1
ATOM 762 C C . ALA A 1 98 ? -4.052 3.645 -5.578 1.00 97.81 98 ALA A C 1
ATOM 764 O O . ALA A 1 98 ? -4.598 3.871 -4.496 1.00 97.81 98 ALA A O 1
ATOM 765 N N . THR A 1 99 ? -4.743 3.278 -6.659 1.00 98.06 99 THR A N 1
ATOM 766 C CA . THR A 1 99 ? -6.205 3.141 -6.660 1.00 98.06 99 THR A CA 1
ATOM 767 C C . THR A 1 99 ? -6.650 2.094 -5.642 1.00 98.06 99 THR A C 1
ATOM 769 O O . THR A 1 99 ? -7.510 2.359 -4.799 1.00 98.06 99 THR A O 1
ATOM 772 N N . MET A 1 100 ? -6.020 0.915 -5.632 1.00 98.62 100 MET A N 1
ATOM 773 C CA . MET A 1 100 ? -6.349 -0.132 -4.662 1.00 98.62 100 MET A CA 1
ATOM 774 C C . MET A 1 100 ? -6.025 0.269 -3.211 1.00 98.62 100 MET A C 1
ATOM 776 O O . MET A 1 100 ? -6.735 -0.144 -2.289 1.00 98.62 100 MET A O 1
ATOM 780 N N . GLU A 1 101 ? -4.968 1.054 -2.977 1.00 98.44 101 GLU A N 1
ATOM 781 C CA . GLU A 1 101 ? -4.630 1.598 -1.656 1.00 98.44 101 GLU A CA 1
ATOM 782 C C . GLU A 1 101 ? -5.715 2.563 -1.152 1.00 98.44 101 GLU A C 1
ATOM 784 O O . GLU A 1 101 ? -6.150 2.443 0.000 1.00 98.44 101 GLU A O 1
ATOM 789 N N . GLU A 1 102 ? -6.190 3.471 -2.011 1.00 98.19 102 GLU A N 1
ATOM 790 C CA . GLU A 1 102 ? -7.292 4.390 -1.707 1.00 98.19 102 GLU A CA 1
ATOM 791 C C . GLU A 1 102 ? -8.577 3.616 -1.385 1.00 98.19 102 GLU A C 1
ATOM 793 O O . GLU A 1 102 ? -9.166 3.803 -0.314 1.00 98.19 102 GLU A O 1
ATOM 798 N N . MET A 1 103 ? -8.951 2.659 -2.242 1.00 98.56 103 MET A N 1
ATOM 799 C CA . MET A 1 103 ? -10.104 1.779 -2.019 1.00 98.56 103 MET A CA 1
ATOM 800 C C . MET A 1 103 ? -9.997 1.015 -0.696 1.00 98.56 103 MET A C 1
ATOM 802 O O . MET A 1 103 ? -10.992 0.840 0.016 1.00 98.56 103 MET A O 1
ATOM 806 N N . LEU A 1 104 ? -8.796 0.549 -0.337 1.00 98.75 104 LEU A N 1
ATOM 807 C CA . LEU A 1 104 ? -8.584 -0.172 0.911 1.00 98.75 104 LEU A CA 1
ATOM 808 C C . LEU A 1 104 ? -8.792 0.744 2.119 1.00 98.75 104 LEU A C 1
ATOM 810 O O . LEU A 1 104 ? -9.398 0.317 3.106 1.00 98.75 104 LEU A O 1
ATOM 814 N N . PHE A 1 105 ? -8.325 1.992 2.064 1.00 98.44 105 PHE A N 1
ATOM 815 C CA . PHE A 1 105 ? -8.552 2.940 3.150 1.00 98.44 105 PHE A CA 1
ATOM 816 C C . PHE A 1 105 ? -10.041 3.264 3.323 1.00 98.44 105 PHE A C 1
ATOM 818 O O . PHE A 1 105 ? -10.553 3.196 4.445 1.00 98.44 105 PHE A O 1
ATOM 825 N N . GLU A 1 106 ? -10.762 3.504 2.226 1.00 98.25 106 GLU A N 1
ATOM 826 C CA . GLU A 1 106 ? -12.215 3.700 2.258 1.00 98.25 106 GLU A CA 1
ATOM 827 C C . GLU A 1 106 ? -12.936 2.480 2.855 1.00 98.25 106 GLU A C 1
ATOM 829 O O . GLU A 1 106 ? -13.780 2.615 3.748 1.00 98.25 106 GLU A O 1
ATOM 834 N N . ALA A 1 107 ? -12.555 1.267 2.444 1.00 98.69 107 ALA A N 1
ATOM 835 C CA . ALA A 1 107 ? -13.118 0.026 2.973 1.00 98.69 107 ALA A CA 1
ATOM 836 C C . ALA A 1 107 ? -12.821 -0.166 4.471 1.00 98.69 107 ALA A C 1
ATOM 838 O O . ALA A 1 107 ? -13.667 -0.664 5.222 1.00 98.69 107 ALA A O 1
ATOM 839 N N . ILE A 1 108 ? -11.637 0.243 4.937 1.00 98.56 108 ILE A N 1
ATOM 840 C CA . ILE A 1 108 ? -11.258 0.242 6.357 1.00 98.56 108 ILE A CA 1
ATOM 841 C C . ILE A 1 108 ? -12.174 1.175 7.154 1.00 98.56 108 ILE A C 1
ATOM 843 O O . ILE A 1 108 ? -12.686 0.772 8.207 1.00 98.56 108 ILE A O 1
ATOM 847 N N . GLN A 1 109 ? -12.403 2.395 6.660 1.00 98.19 109 GLN A N 1
ATOM 848 C CA . GLN A 1 109 ? -13.279 3.370 7.309 1.00 98.19 109 GLN A CA 1
ATOM 849 C C . GLN A 1 109 ? -14.728 2.878 7.345 1.00 98.19 109 GLN A C 1
ATOM 851 O O . GLN A 1 109 ? -15.347 2.878 8.415 1.00 98.19 109 GLN A O 1
ATOM 856 N N . ALA A 1 110 ? -15.233 2.365 6.220 1.00 98.38 110 ALA A N 1
ATOM 857 C CA . ALA A 1 110 ? -16.566 1.779 6.123 1.00 98.38 110 ALA A CA 1
ATOM 858 C C . ALA A 1 110 ? -16.733 0.594 7.084 1.00 98.38 110 ALA A C 1
ATOM 860 O O . ALA A 1 110 ? -17.696 0.534 7.846 1.00 98.38 110 ALA A O 1
ATOM 861 N N . TYR A 1 111 ? -15.761 -0.322 7.151 1.00 98.50 111 TYR A N 1
ATOM 862 C CA . TYR A 1 111 ? -15.809 -1.444 8.089 1.00 98.50 111 TYR A CA 1
ATOM 863 C C . TYR A 1 111 ? -15.844 -0.974 9.552 1.00 98.50 111 TYR A C 1
ATOM 865 O O . TYR A 1 111 ? -16.614 -1.502 10.363 1.00 98.50 111 TYR A O 1
ATOM 873 N N . ALA A 1 112 ? -15.023 0.015 9.913 1.00 98.06 112 ALA A N 1
ATOM 874 C CA . ALA A 1 112 ? -14.995 0.566 11.264 1.00 98.06 112 ALA A CA 1
ATOM 875 C C . ALA A 1 112 ? -16.345 1.212 11.640 1.00 98.06 112 ALA A C 1
ATOM 877 O O . ALA A 1 112 ? -16.898 0.920 12.708 1.00 98.06 112 ALA A O 1
ATOM 878 N N . ALA A 1 113 ? -16.924 2.010 10.742 1.00 97.88 113 ALA A N 1
ATOM 879 C CA . ALA A 1 113 ? -18.218 2.650 10.944 1.00 97.88 113 ALA A CA 1
ATOM 880 C C . ALA A 1 113 ? -19.380 1.639 10.962 1.00 97.88 113 ALA A C 1
ATOM 882 O O . ALA A 1 113 ? -20.090 1.531 11.964 1.00 97.88 113 ALA A O 1
ATOM 883 N N . ASP A 1 114 ? -19.540 0.849 9.902 1.00 97.62 114 ASP A N 1
ATOM 884 C CA . ASP A 1 114 ? -20.746 0.052 9.655 1.00 97.62 114 ASP A CA 1
ATOM 885 C C . ASP A 1 114 ? -20.757 -1.278 10.411 1.00 97.62 114 ASP A C 1
ATOM 887 O O . ASP A 1 114 ? -21.814 -1.757 10.829 1.00 97.62 114 ASP A O 1
ATOM 891 N N . THR A 1 115 ? -19.584 -1.888 10.616 1.00 97.75 115 THR A N 1
ATOM 892 C CA . THR A 1 115 ? -19.486 -3.186 11.305 1.00 97.75 115 THR A CA 1
ATOM 893 C C . THR A 1 115 ? -19.204 -3.026 12.794 1.00 97.75 115 THR A C 1
ATOM 895 O O . THR A 1 115 ? -19.749 -3.777 13.606 1.00 97.75 115 THR A O 1
ATOM 898 N N . LEU A 1 116 ? -18.347 -2.074 13.180 1.00 97.38 116 LEU A N 1
ATOM 899 C CA . LEU A 1 116 ? -17.960 -1.886 14.584 1.00 97.38 116 LEU A CA 1
ATOM 900 C C . LEU A 1 116 ? -18.734 -0.760 15.283 1.00 97.38 116 LEU A C 1
ATOM 902 O O . LEU A 1 116 ? -18.665 -0.670 16.511 1.00 97.38 116 LEU A O 1
ATOM 906 N N . GLY A 1 117 ? -19.468 0.078 14.542 1.00 97.19 117 GLY A N 1
ATOM 907 C CA . GLY A 1 117 ? -20.157 1.244 15.100 1.00 97.19 1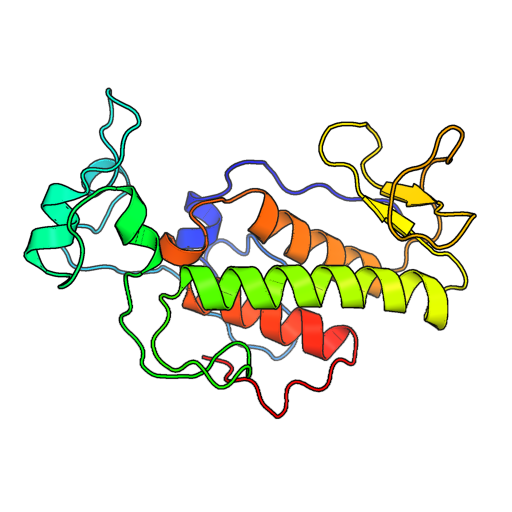17 GLY A CA 1
ATOM 908 C C . GLY A 1 117 ? -19.189 2.304 15.630 1.00 97.19 117 GLY A C 1
ATOM 909 O O . GLY A 1 117 ? -19.529 3.031 16.563 1.00 97.19 117 GLY A O 1
ATOM 910 N N . ALA A 1 118 ? -17.961 2.334 15.111 1.00 97.44 118 ALA A N 1
ATOM 911 C CA . ALA A 1 118 ? -16.890 3.200 15.575 1.00 97.44 118 ALA A CA 1
ATOM 912 C C . ALA A 1 118 ? -16.124 3.732 14.358 1.00 97.44 118 ALA A C 1
ATOM 914 O O . ALA A 1 118 ? -15.177 3.077 13.923 1.00 97.44 118 ALA A O 1
ATOM 915 N N . PRO A 1 119 ? -16.525 4.886 13.800 1.00 97.44 119 PRO A N 1
ATOM 916 C CA . PRO A 1 119 ? -15.804 5.496 12.693 1.00 97.44 119 PRO A CA 1
ATOM 917 C C . PRO A 1 119 ? -14.377 5.875 13.104 1.00 97.44 119 PRO A C 1
ATOM 919 O O . PRO A 1 119 ? -14.073 6.075 14.292 1.00 97.44 119 PRO A O 1
ATOM 922 N N . MET A 1 120 ? -13.485 5.924 12.118 1.00 97.00 120 MET A N 1
ATOM 923 C CA . MET A 1 120 ? -12.074 6.194 12.344 1.00 97.00 120 MET A CA 1
ATOM 924 C C . MET A 1 120 ? -11.475 7.093 11.272 1.00 97.00 120 MET A C 1
ATOM 926 O O . MET A 1 120 ? -11.797 6.971 10.092 1.00 97.00 120 MET A O 1
ATOM 930 N N . ALA A 1 121 ? -10.514 7.902 11.697 1.00 97.00 121 ALA A N 1
ATOM 931 C CA . ALA A 1 121 ? -9.674 8.700 10.821 1.00 97.00 121 ALA A CA 1
ATOM 932 C C . ALA A 1 121 ? -8.198 8.361 11.041 1.00 97.00 121 ALA A C 1
ATOM 934 O O . ALA A 1 121 ? -7.799 7.899 12.121 1.00 97.00 121 ALA A O 1
ATOM 935 N N . TYR A 1 122 ? -7.394 8.586 10.006 1.00 96.25 122 TYR A N 1
ATOM 936 C CA . TYR A 1 122 ? -5.954 8.364 10.013 1.00 96.25 122 TYR A CA 1
ATOM 937 C C . TYR A 1 122 ? -5.205 9.679 9.793 1.00 96.25 122 TYR A C 1
ATOM 939 O O . TYR A 1 122 ? -5.555 10.457 8.913 1.00 96.25 122 TYR A O 1
ATOM 947 N N . ASP A 1 123 ? -4.147 9.901 10.566 1.00 94.88 123 ASP A N 1
ATOM 948 C CA . ASP A 1 123 ? -3.178 10.972 10.344 1.00 94.88 123 ASP A CA 1
ATOM 949 C C . ASP A 1 123 ? -1.764 10.403 10.502 1.00 94.88 123 ASP A C 1
ATOM 951 O O . ASP A 1 123 ? -1.359 9.954 11.578 1.00 94.88 123 ASP A O 1
ATOM 955 N N . SER A 1 124 ? -0.991 10.427 9.418 1.00 92.62 124 SER A N 1
ATOM 956 C CA . SER A 1 124 ? 0.381 9.916 9.387 1.00 92.62 124 SER A CA 1
ATOM 957 C C . SER A 1 124 ? 1.359 10.750 10.226 1.00 92.62 124 SER A C 1
ATOM 959 O O . SER A 1 124 ? 2.390 10.226 10.666 1.00 92.62 124 SER A O 1
ATOM 961 N N . ALA A 1 125 ? 1.038 12.019 10.493 1.00 92.62 125 ALA A N 1
ATOM 962 C CA . ALA A 1 125 ? 1.890 12.976 11.190 1.00 92.62 125 ALA A CA 1
ATOM 963 C C . ALA A 1 125 ? 1.624 13.049 12.704 1.00 92.62 125 ALA A C 1
ATOM 965 O O . ALA A 1 125 ? 2.475 13.546 13.450 1.00 92.62 125 ALA A O 1
ATOM 966 N N . SER A 1 126 ? 0.494 12.520 13.184 1.00 92.12 126 SER A N 1
ATOM 967 C CA . SER A 1 126 ? 0.067 12.683 14.579 1.00 92.12 126 SER A CA 1
ATOM 968 C C . SER A 1 126 ? -0.104 11.354 15.299 1.00 92.12 126 SER A C 1
ATOM 970 O O . SER A 1 126 ? -0.994 10.573 14.992 1.00 92.12 126 SER A O 1
ATOM 972 N N . TYR A 1 127 ? 0.690 11.103 16.346 1.00 89.31 127 TYR A N 1
ATOM 973 C CA . TYR A 1 127 ? 0.448 9.968 17.246 1.00 89.31 127 TYR A CA 1
ATOM 974 C C . TYR A 1 127 ? -0.895 10.155 17.984 1.00 89.31 127 TYR A C 1
ATOM 976 O O . TYR A 1 127 ? -1.106 11.227 18.557 1.00 89.31 127 TYR A O 1
ATOM 984 N N . PRO A 1 128 ? -1.777 9.134 18.064 1.00 92.50 128 PRO A N 1
ATOM 985 C CA . PRO A 1 128 ? -1.549 7.696 17.851 1.00 92.50 128 PRO A CA 1
ATOM 986 C C . PRO A 1 128 ? -1.864 7.155 16.447 1.00 92.50 128 PRO A C 1
ATOM 988 O O . PRO A 1 128 ? -2.097 5.953 16.303 1.00 92.50 128 PRO A O 1
ATOM 991 N N . TYR A 1 129 ? -1.842 8.015 15.435 1.00 94.06 129 TYR A N 1
ATOM 992 C CA . TYR A 1 129 ? -2.117 7.773 14.019 1.00 94.06 129 TYR A CA 1
ATOM 993 C C . TYR A 1 129 ? -3.574 7.489 13.681 1.00 94.06 129 TYR A C 1
ATOM 995 O O . TYR A 1 129 ? -4.055 7.979 12.673 1.00 94.06 129 TYR A O 1
ATOM 1003 N N . PHE A 1 130 ? -4.289 6.743 14.523 1.00 96.38 130 PHE A N 1
ATOM 1004 C CA . PHE A 1 130 ? -5.715 6.482 14.340 1.00 96.38 130 PHE A CA 1
ATOM 1005 C C . PHE A 1 130 ? -6.547 7.117 15.442 1.00 96.38 130 PHE A C 1
ATOM 1007 O O . PHE A 1 130 ? -6.318 6.890 16.642 1.00 96.38 130 PHE A O 1
ATOM 1014 N N . PHE A 1 131 ? -7.554 7.863 15.017 1.00 97.31 131 PHE A N 1
ATOM 1015 C CA . PHE A 1 131 ? -8.426 8.654 15.865 1.00 97.31 131 PHE A CA 1
ATOM 1016 C C . PHE A 1 131 ? -9.873 8.186 15.718 1.00 97.31 131 PHE A C 1
ATOM 1018 O O . PHE A 1 131 ? -10.260 7.637 14.689 1.00 97.31 131 PHE A O 1
ATOM 1025 N N . ALA A 1 132 ? -10.642 8.309 16.797 1.00 97.31 132 ALA A N 1
ATOM 1026 C CA . ALA A 1 132 ? -12.080 8.112 16.752 1.00 97.31 132 ALA A CA 1
ATOM 1027 C C . ALA A 1 132 ? -12.687 9.311 16.032 1.00 97.31 132 ALA A C 1
ATOM 1029 O O . ALA A 1 132 ? -12.587 10.423 16.539 1.00 97.31 132 ALA A O 1
ATOM 1030 N N . ASP A 1 133 ? -13.295 9.047 14.886 1.00 95.94 133 ASP A N 1
ATOM 1031 C CA . ASP A 1 133 ? -13.913 10.056 14.036 1.00 95.94 133 ASP A CA 1
ATOM 1032 C C . ASP A 1 133 ? -15.374 10.221 14.479 1.00 95.94 133 ASP A C 1
ATOM 1034 O O . ASP A 1 133 ? -16.258 9.430 14.144 1.00 95.94 133 ASP A O 1
ATOM 1038 N N . ALA A 1 134 ? -15.611 11.169 15.384 1.00 89.62 134 ALA A N 1
ATOM 1039 C CA . ALA A 1 134 ? -16.915 11.312 16.025 1.00 89.62 134 ALA A CA 1
ATOM 1040 C C . ALA A 1 134 ? -17.969 11.956 15.112 1.00 89.62 134 ALA A C 1
ATOM 1042 O O . ALA A 1 134 ? -19.165 11.749 15.344 1.00 89.62 134 ALA A O 1
ATOM 1043 N N . ASP A 1 135 ? -17.548 12.751 14.127 1.00 90.50 135 ASP A N 1
ATOM 1044 C CA . ASP A 1 135 ? -18.443 13.411 13.176 1.00 90.50 135 ASP A CA 1
ATOM 1045 C C . ASP A 1 135 ? -18.598 12.633 11.857 1.00 90.50 135 ASP A C 1
ATOM 1047 O O . ASP A 1 135 ? -19.542 12.905 11.111 1.00 90.50 135 ASP A O 1
ATOM 1051 N N . GLY A 1 136 ? -17.777 11.601 11.643 1.00 89.81 136 GLY A N 1
ATOM 1052 C CA . GLY A 1 136 ? -17.887 10.660 10.533 1.00 89.81 136 GLY A CA 1
ATOM 1053 C C . GLY A 1 136 ? -17.428 11.262 9.210 1.00 89.81 136 GLY A C 1
ATOM 1054 O O . GLY A 1 136 ? -17.958 10.880 8.165 1.00 89.81 136 GLY A O 1
ATOM 1055 N N . ASN A 1 137 ? -16.534 12.252 9.254 1.00 91.25 137 ASN A N 1
ATOM 1056 C CA . ASN A 1 137 ? -16.065 12.963 8.067 1.00 91.25 137 ASN A CA 1
ATOM 1057 C C . ASN A 1 137 ? -14.844 12.297 7.400 1.00 91.25 137 ASN A C 1
ATOM 1059 O O . ASN A 1 137 ? -14.446 12.721 6.317 1.00 91.25 137 ASN A O 1
ATOM 1063 N N . GLY A 1 138 ? -14.286 11.250 8.016 1.00 91.81 138 GLY A N 1
ATOM 1064 C CA . GLY A 1 138 ? -13.134 10.500 7.526 1.00 91.81 138 GLY A CA 1
ATOM 1065 C C . GLY A 1 138 ? -11.774 11.153 7.805 1.00 91.81 138 GLY A C 1
ATOM 1066 O O . GLY A 1 138 ? -10.741 10.566 7.480 1.00 91.81 138 GLY A O 1
ATOM 1067 N N . GLU A 1 139 ? -11.747 12.322 8.440 1.00 93.88 139 GLU A N 1
ATOM 1068 C CA . GLU A 1 139 ? -10.567 13.131 8.738 1.00 93.88 139 GLU A CA 1
ATOM 1069 C C . GLU A 1 139 ? -10.378 13.311 10.252 1.00 93.88 139 GLU A C 1
ATOM 1071 O O . GLU A 1 139 ? -11.300 13.187 11.055 1.00 93.88 139 GLU A O 1
ATOM 1076 N N . VAL A 1 140 ? -9.144 13.596 10.677 1.00 94.56 140 VAL A N 1
ATOM 1077 C CA . VAL A 1 140 ? -8.861 13.847 12.096 1.00 94.56 140 VAL A CA 1
ATOM 1078 C C . VAL A 1 140 ? -9.283 15.268 12.460 1.00 94.56 140 VAL A C 1
ATOM 1080 O O . VAL A 1 140 ? -8.727 16.242 11.951 1.00 94.56 140 VAL A O 1
ATOM 1083 N N . SER A 1 141 ? -10.216 15.387 13.399 1.00 93.06 141 SER A N 1
ATOM 1084 C CA . SER A 1 141 ? -10.752 16.660 13.877 1.00 93.06 141 SER A CA 1
ATOM 1085 C C . SER A 1 141 ? -10.147 17.101 15.216 1.00 93.06 141 SER A C 1
ATOM 1087 O O . SER A 1 141 ? -9.619 16.312 16.008 1.00 93.06 141 SER A O 1
ATOM 1089 N N . GLU A 1 142 ? -10.222 18.406 15.509 1.00 90.62 142 GLU A N 1
ATOM 1090 C CA . GLU A 1 142 ? -9.762 18.940 16.795 1.00 90.62 142 GLU A CA 1
ATOM 1091 C C . GLU A 1 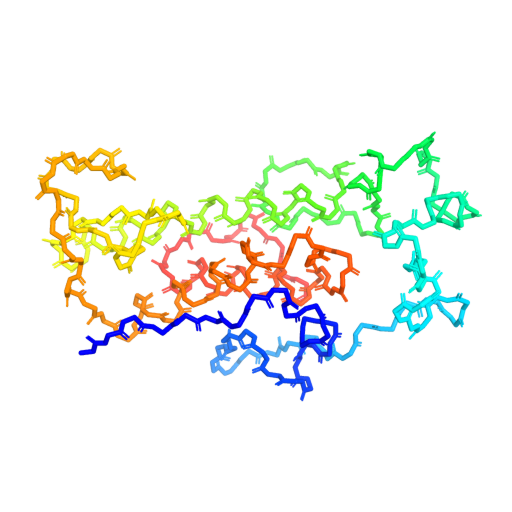142 ? -10.559 18.321 17.954 1.00 90.62 142 GLU A C 1
ATOM 1093 O O . GLU A 1 142 ? -11.772 18.485 18.066 1.00 90.62 142 GLU A O 1
ATOM 1098 N N . GLY A 1 143 ? -9.849 17.652 18.864 1.00 87.75 143 GLY A N 1
ATOM 1099 C CA . GLY A 1 143 ? -10.450 16.996 20.025 1.00 87.75 143 GLY A CA 1
ATOM 1100 C C . GLY A 1 143 ? -10.759 15.516 19.820 1.00 87.75 143 GLY A C 1
ATOM 1101 O O . GLY A 1 143 ? -11.129 14.860 20.801 1.00 87.75 143 GLY A O 1
ATOM 1102 N N . ASP A 1 144 ? -10.539 14.972 18.620 1.00 94.19 144 ASP A N 1
ATOM 1103 C CA . ASP A 1 144 ? -10.672 13.541 18.391 1.00 94.19 144 ASP A CA 1
ATOM 1104 C C . ASP A 1 144 ? -9.699 12.757 19.272 1.00 94.19 144 ASP A C 1
ATOM 1106 O O . ASP A 1 144 ? -8.502 13.039 19.403 1.00 94.19 144 ASP A O 1
ATOM 1110 N N . GLY A 1 145 ? -10.256 11.757 19.947 1.00 94.94 145 GLY A N 1
ATOM 1111 C CA . GLY A 1 145 ? -9.503 10.870 20.815 1.00 94.94 145 GLY A CA 1
ATOM 1112 C C . GLY A 1 145 ? -8.853 9.738 20.030 1.00 94.94 145 GLY A C 1
ATOM 1113 O O . GLY A 1 145 ? -9.206 9.447 18.896 1.00 94.94 145 GLY A O 1
ATOM 1114 N N . ARG A 1 146 ? -7.941 9.009 20.674 1.00 95.56 146 ARG A N 1
ATOM 1115 C CA . ARG A 1 146 ? -7.394 7.758 20.130 1.00 95.56 146 ARG A CA 1
ATOM 1116 C C . ARG A 1 146 ? -8.504 6.770 19.756 1.00 95.56 146 ARG A C 1
ATOM 1118 O O . ARG A 1 146 ? -9.355 6.466 20.594 1.00 95.56 146 ARG A O 1
ATOM 1125 N N . PHE A 1 147 ? -8.386 6.142 18.590 1.00 97.00 147 PHE A N 1
ATOM 1126 C CA . PHE A 1 147 ? -9.236 5.017 18.218 1.00 97.00 147 PHE A CA 1
ATOM 1127 C C . PHE A 1 147 ? -8.960 3.774 19.088 1.00 97.00 147 PHE A C 1
ATOM 1129 O O . PHE A 1 147 ? -7.810 3.346 19.252 1.00 97.00 147 PHE A O 1
ATOM 1136 N N . THR A 1 148 ? -10.009 3.168 19.658 1.00 96.44 148 THR A N 1
ATOM 1137 C CA . THR A 1 148 ? -9.876 2.017 20.581 1.00 96.44 148 THR A CA 1
ATOM 1138 C C . THR A 1 148 ? -10.656 0.764 20.175 1.00 96.44 148 THR A C 1
ATOM 1140 O O . THR A 1 148 ? -10.362 -0.317 20.694 1.00 96.44 148 THR A O 1
ATOM 1143 N N . SER A 1 149 ? -11.584 0.864 19.221 1.00 96.81 149 SER A N 1
ATOM 1144 C CA . SER A 1 149 ? -12.492 -0.218 18.811 1.00 96.81 149 SER A CA 1
ATOM 1145 C C . SER A 1 149 ? -11.852 -1.188 17.811 1.00 96.81 149 SER A C 1
ATOM 1147 O O . SER A 1 149 ? -12.380 -1.450 16.739 1.00 96.81 149 SER A O 1
ATOM 1149 N N . TRP A 1 150 ? -10.687 -1.740 18.150 1.00 97.50 150 TRP A N 1
ATOM 1150 C CA . TRP A 1 150 ? -9.946 -2.651 17.273 1.00 97.50 150 TRP A CA 1
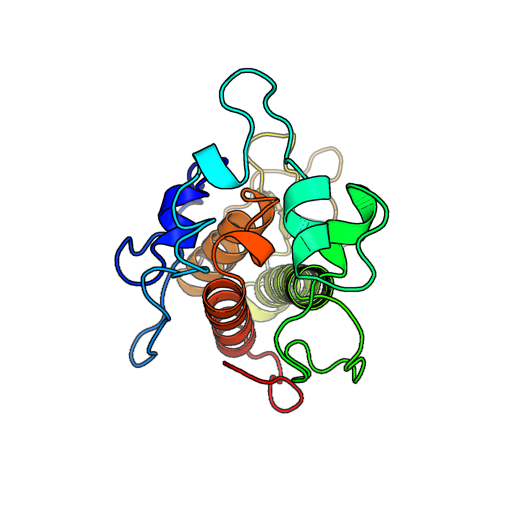ATOM 1151 C C . TRP A 1 150 ? -10.527 -4.071 17.269 1.00 97.50 150 TRP A C 1
ATOM 1153 O O . TRP A 1 150 ? -10.641 -4.705 18.322 1.00 97.50 150 TRP A O 1
ATOM 1163 N N . SER A 1 151 ? -10.774 -4.615 16.074 1.00 97.56 151 SER A N 1
ATOM 1164 C CA . SER A 1 151 ? -11.018 -6.047 15.841 1.00 97.56 151 SER A CA 1
ATOM 1165 C C . SER A 1 151 ? -9.814 -6.697 15.137 1.00 97.56 151 SER A C 1
ATOM 1167 O O . SER A 1 151 ? -9.039 -5.980 14.503 1.00 97.56 151 SER A O 1
ATOM 1169 N N . PRO A 1 152 ? -9.629 -8.034 15.197 1.00 97.00 152 PRO A N 1
ATOM 1170 C CA . PRO A 1 152 ? -8.561 -8.701 14.445 1.00 97.00 152 PRO A CA 1
ATOM 1171 C C . PRO A 1 152 ? -8.643 -8.448 12.933 1.00 97.00 152 PRO A C 1
ATOM 1173 O O . PRO A 1 152 ? -7.610 -8.325 12.283 1.00 97.00 152 PRO A O 1
ATOM 1176 N N . ARG A 1 153 ? -9.869 -8.333 12.397 1.00 98.00 153 ARG A N 1
ATOM 1177 C CA . ARG A 1 153 ? -10.147 -8.040 10.983 1.00 98.00 153 ARG A CA 1
ATOM 1178 C C . ARG A 1 153 ? -9.751 -6.639 10.572 1.00 98.00 153 ARG A C 1
ATOM 1180 O O . ARG A 1 153 ? -9.046 -6.471 9.590 1.00 98.00 153 ARG A O 1
ATOM 1187 N N . LEU A 1 154 ? -10.102 -5.648 11.379 1.00 97.94 154 LEU A N 1
ATOM 1188 C CA . LEU A 1 154 ? -9.651 -4.284 11.135 1.00 97.94 154 LEU A CA 1
ATOM 1189 C C . LEU A 1 154 ? -8.121 -4.171 11.229 1.00 97.94 154 LEU A C 1
ATOM 1191 O O . LEU A 1 154 ? -7.498 -3.524 10.399 1.00 97.94 154 LEU A O 1
ATOM 1195 N N . LEU A 1 155 ? -7.504 -4.831 12.217 1.00 97.25 155 LEU A N 1
ATOM 1196 C CA . LEU A 1 155 ? -6.063 -4.720 12.451 1.00 97.25 155 LEU A CA 1
ATOM 1197 C C . LEU A 1 155 ? -5.206 -5.230 11.294 1.00 97.25 155 LEU A C 1
ATOM 1199 O O . LEU A 1 155 ? -4.241 -4.561 10.947 1.00 97.25 155 LEU A O 1
ATOM 1203 N N . ARG A 1 156 ? -5.528 -6.392 10.716 1.00 97.12 156 ARG A N 1
ATOM 1204 C CA . ARG A 1 156 ? -4.752 -6.945 9.592 1.00 97.12 156 ARG A CA 1
ATOM 1205 C C . ARG A 1 156 ? -4.862 -6.086 8.329 1.00 97.12 156 ARG A C 1
ATOM 1207 O O . ARG A 1 156 ? -3.855 -5.857 7.676 1.00 97.12 156 ARG A O 1
ATOM 1214 N N . ASN A 1 157 ? -6.044 -5.536 8.046 1.00 98.38 157 ASN A N 1
ATOM 1215 C CA . ASN A 1 157 ? -6.241 -4.683 6.874 1.00 98.38 157 ASN A CA 1
ATOM 1216 C C . ASN A 1 157 ? -5.589 -3.312 7.055 1.00 98.38 157 ASN A C 1
ATOM 1218 O O . ASN A 1 157 ? -4.896 -2.847 6.160 1.00 98.38 157 ASN A O 1
ATOM 1222 N N . VAL A 1 158 ? -5.688 -2.717 8.248 1.00 98.00 158 VAL A N 1
ATOM 1223 C CA . VAL A 1 158 ? -4.927 -1.504 8.589 1.00 98.00 158 VAL A CA 1
ATOM 1224 C C . VAL A 1 158 ? -3.418 -1.743 8.521 1.00 98.00 158 VAL A C 1
ATOM 1226 O O . VAL A 1 158 ? -2.675 -0.863 8.094 1.00 98.00 158 VAL A O 1
ATOM 1229 N N . TYR A 1 159 ? -2.945 -2.923 8.930 1.00 97.75 159 TYR A N 1
ATOM 1230 C CA . TYR A 1 159 ? -1.535 -3.280 8.803 1.00 97.75 159 TYR A CA 1
ATOM 1231 C C . TYR A 1 159 ? -1.090 -3.318 7.335 1.00 97.75 159 TYR A C 1
ATOM 1233 O O . TYR A 1 159 ? -0.053 -2.741 7.020 1.00 97.75 159 TYR A O 1
ATOM 1241 N N . ASN A 1 160 ? -1.882 -3.934 6.452 1.00 98.06 160 ASN A N 1
ATOM 1242 C CA . ASN A 1 160 ? -1.596 -3.999 5.017 1.00 98.06 160 ASN A CA 1
ATOM 1243 C C . ASN A 1 160 ? -1.665 -2.632 4.334 1.00 98.06 160 ASN A C 1
ATOM 1245 O O . ASN A 1 160 ? -0.730 -2.289 3.620 1.00 98.06 160 ASN A O 1
ATOM 1249 N N . TYR A 1 161 ? -2.681 -1.815 4.629 1.00 97.88 161 TYR A N 1
ATOM 1250 C CA . TYR A 1 161 ? -2.752 -0.428 4.152 1.00 97.88 161 TYR A CA 1
ATOM 1251 C C . TYR A 1 161 ? -1.469 0.341 4.492 1.00 97.88 161 TYR A C 1
ATOM 1253 O O . TYR A 1 161 ? -0.804 0.894 3.625 1.00 97.88 161 TYR A O 1
ATOM 1261 N N . LEU A 1 162 ? -1.038 0.290 5.756 1.00 96.62 162 LEU A N 1
ATOM 1262 C CA . LEU A 1 162 ? 0.188 0.972 6.163 1.00 96.62 162 LEU A CA 1
ATOM 1263 C C . LEU A 1 162 ? 1.464 0.349 5.616 1.00 96.62 162 LEU A C 1
ATOM 1265 O O . LEU A 1 162 ? 2.489 1.027 5.592 1.00 96.62 162 LEU A O 1
ATOM 1269 N N . TRP A 1 163 ? 1.444 -0.935 5.264 1.00 96.81 163 TRP A N 1
ATOM 1270 C CA . TRP A 1 163 ? 2.580 -1.572 4.617 1.00 96.81 163 TRP A CA 1
ATOM 1271 C C . TRP A 1 163 ? 2.852 -0.907 3.267 1.00 96.81 163 TRP A C 1
ATOM 1273 O O . TRP A 1 163 ? 3.996 -0.542 2.997 1.00 96.81 163 TRP A O 1
ATOM 1283 N N . VAL A 1 164 ? 1.794 -0.683 2.482 1.00 96.50 164 VAL A N 1
ATOM 1284 C CA . VAL A 1 164 ? 1.850 0.000 1.182 1.00 96.50 164 VAL A CA 1
ATOM 1285 C C . VAL A 1 164 ? 2.174 1.484 1.365 1.00 96.50 164 VAL A C 1
ATOM 1287 O O . VAL A 1 164 ? 3.211 1.932 0.875 1.00 96.50 164 VAL A O 1
ATOM 1290 N N . ALA A 1 165 ? 1.422 2.199 2.210 1.00 95.00 165 ALA A N 1
ATOM 1291 C CA . ALA A 1 165 ? 1.592 3.638 2.452 1.00 95.00 165 ALA A CA 1
ATOM 1292 C C . ALA A 1 165 ? 3.002 4.047 2.916 1.00 95.00 165 ALA A C 1
ATOM 1294 O O . ALA A 1 165 ? 3.417 5.203 2.805 1.00 95.00 165 ALA A O 1
ATOM 1295 N N . LYS A 1 166 ? 3.748 3.114 3.522 1.00 94.75 166 LYS A N 1
ATOM 1296 C CA . LYS A 1 166 ? 5.089 3.358 4.079 1.00 94.75 166 LYS A CA 1
ATOM 1297 C C . LYS A 1 166 ? 6.229 2.834 3.222 1.00 94.75 166 LYS A C 1
ATOM 1299 O O . LYS A 1 166 ? 7.391 3.002 3.615 1.00 94.75 166 LYS A O 1
ATOM 1304 N N . ASP A 1 167 ? 5.920 2.210 2.097 1.00 95.25 167 ASP A N 1
ATOM 1305 C CA . ASP A 1 167 ? 6.877 1.828 1.072 1.00 95.25 167 ASP A CA 1
ATOM 1306 C C . ASP A 1 167 ? 6.494 2.522 -0.247 1.00 95.25 167 ASP A C 1
ATOM 1308 O O . ASP A 1 167 ? 5.777 1.945 -1.063 1.00 95.25 167 ASP A O 1
ATOM 1312 N N . PRO A 1 168 ? 6.972 3.760 -0.487 1.00 92.12 168 PRO A N 1
ATOM 1313 C CA . PRO A 1 168 ? 6.593 4.535 -1.673 1.00 92.12 168 PRO A CA 1
ATOM 1314 C C . PRO A 1 168 ? 7.074 3.912 -2.995 1.00 92.12 168 PRO A C 1
ATOM 1316 O O . PRO A 1 168 ? 6.660 4.350 -4.063 1.00 92.12 168 PRO A O 1
ATOM 1319 N N . GLY A 1 169 ? 7.968 2.917 -2.931 1.00 94.06 169 GLY A N 1
ATOM 1320 C CA . GLY A 1 169 ? 8.426 2.137 -4.081 1.00 94.06 169 GLY A CA 1
ATOM 1321 C C . GLY A 1 169 ? 7.815 0.738 -4.144 1.00 94.06 169 GLY A C 1
ATOM 1322 O O . GLY A 1 169 ? 8.326 -0.097 -4.882 1.00 94.06 169 GLY A O 1
ATOM 1323 N N . SER A 1 170 ? 6.768 0.443 -3.367 1.00 95.44 170 SER A N 1
ATOM 1324 C CA . SER A 1 170 ? 6.168 -0.896 -3.262 1.00 95.44 170 SER A CA 1
ATOM 1325 C C . SER A 1 170 ? 5.761 -1.484 -4.622 1.00 95.44 170 SER A C 1
ATOM 1327 O O . SER A 1 170 ? 6.033 -2.659 -4.886 1.00 95.44 170 SER A O 1
ATOM 1329 N N . TRP A 1 171 ? 5.235 -0.640 -5.515 1.00 95.38 171 TRP A N 1
ATOM 1330 C CA . TRP A 1 171 ? 4.907 -0.959 -6.908 1.00 95.38 171 TRP A CA 1
ATOM 1331 C C . TRP A 1 171 ? 6.121 -1.431 -7.733 1.00 95.38 171 TRP A C 1
ATOM 1333 O O . TRP A 1 171 ? 5.983 -2.326 -8.563 1.00 95.38 171 TRP A O 1
ATOM 1343 N N . ALA A 1 172 ? 7.323 -0.908 -7.469 1.00 95.12 172 ALA A N 1
ATOM 1344 C CA . ALA A 1 172 ? 8.565 -1.305 -8.142 1.00 95.12 172 ALA A CA 1
ATOM 1345 C C . ALA A 1 172 ? 9.291 -2.458 -7.430 1.00 95.12 172 ALA A C 1
ATOM 1347 O O . ALA A 1 172 ? 9.950 -3.280 -8.064 1.00 95.12 172 ALA A O 1
ATOM 1348 N N . HIS A 1 173 ? 9.209 -2.515 -6.098 1.00 95.69 173 HIS A N 1
ATOM 1349 C CA . HIS A 1 173 ? 9.922 -3.511 -5.303 1.00 95.69 173 HIS A CA 1
ATOM 1350 C C . HIS A 1 173 ? 9.331 -4.912 -5.470 1.00 95.69 173 HIS A C 1
ATOM 1352 O O . HIS A 1 173 ? 10.104 -5.870 -5.484 1.00 95.69 173 HIS A O 1
ATOM 1358 N N . ASN A 1 174 ? 7.996 -5.029 -5.552 1.00 97.00 174 ASN A N 1
ATOM 1359 C CA . ASN A 1 174 ? 7.267 -6.271 -5.837 1.00 97.00 174 ASN A CA 1
ATOM 1360 C C . ASN A 1 174 ? 5.775 -5.981 -6.119 1.00 97.00 174 ASN A C 1
ATOM 1362 O O . ASN A 1 174 ? 4.904 -6.328 -5.319 1.00 97.00 174 ASN A O 1
ATOM 1366 N N . GLY A 1 175 ? 5.473 -5.303 -7.231 1.00 96.38 175 GLY A N 1
ATOM 1367 C CA . GLY A 1 175 ? 4.120 -4.811 -7.520 1.00 96.38 175 GLY A CA 1
ATOM 1368 C C . GLY A 1 175 ? 3.033 -5.889 -7.486 1.00 96.38 175 GLY A C 1
ATOM 1369 O O . GLY A 1 175 ? 2.025 -5.714 -6.810 1.00 96.38 175 GLY A O 1
ATOM 1370 N N . GLN A 1 176 ? 3.262 -7.053 -8.104 1.00 96.88 176 GLN A N 1
ATOM 1371 C CA . GLN A 1 176 ? 2.283 -8.151 -8.095 1.00 96.88 176 GLN A CA 1
ATOM 1372 C C . GLN A 1 176 ? 2.007 -8.691 -6.684 1.00 96.88 176 GLN A C 1
ATOM 1374 O O . GLN A 1 176 ? 0.854 -8.933 -6.338 1.00 96.88 176 GLN A O 1
ATOM 1379 N N . TYR A 1 177 ? 3.035 -8.844 -5.841 1.00 98.31 177 TYR A N 1
ATOM 1380 C CA . TYR A 1 177 ? 2.842 -9.219 -4.435 1.00 98.31 177 TYR A CA 1
ATOM 1381 C C . TYR A 1 177 ? 1.985 -8.191 -3.686 1.00 98.31 177 TYR A C 1
ATOM 1383 O O . TYR A 1 177 ? 1.109 -8.559 -2.905 1.00 98.31 177 TYR A O 1
ATOM 1391 N N . ILE A 1 178 ? 2.221 -6.900 -3.923 1.00 98.44 178 ILE A N 1
ATOM 1392 C CA . ILE A 1 178 ? 1.471 -5.820 -3.275 1.00 98.44 178 ILE A CA 1
ATOM 1393 C C . ILE A 1 178 ? 0.020 -5.785 -3.755 1.00 98.44 178 ILE A C 1
ATOM 1395 O O . ILE A 1 178 ? -0.880 -5.674 -2.925 1.00 98.44 178 ILE A O 1
ATOM 1399 N N . ILE A 1 179 ? -0.224 -5.995 -5.047 1.00 98.44 179 ILE A N 1
ATOM 1400 C CA . ILE A 1 179 ? -1.575 -6.140 -5.601 1.00 98.44 179 ILE A CA 1
ATOM 1401 C C . ILE A 1 179 ? -2.291 -7.341 -4.968 1.00 98.44 179 ILE A C 1
ATOM 1403 O O . ILE A 1 179 ? -3.437 -7.208 -4.552 1.00 98.44 179 ILE A O 1
ATOM 1407 N N . GLN A 1 180 ? -1.628 -8.493 -4.787 1.00 98.69 180 GLN A N 1
ATOM 1408 C CA . GLN A 1 180 ? -2.223 -9.637 -4.074 1.00 98.69 180 GLN A CA 1
ATOM 1409 C C . GLN A 1 180 ? -2.612 -9.283 -2.631 1.00 98.69 180 GLN A C 1
ATOM 1411 O O . GLN A 1 180 ? -3.683 -9.669 -2.163 1.00 98.69 180 GLN A O 1
ATOM 1416 N N . VAL A 1 181 ? -1.751 -8.544 -1.924 1.00 98.69 181 VAL A N 1
ATOM 1417 C CA . VAL A 1 181 ? -2.007 -8.073 -0.555 1.00 98.69 181 VAL A CA 1
ATOM 1418 C C . VAL A 1 181 ? -3.214 -7.134 -0.511 1.00 98.69 181 VAL A C 1
ATOM 1420 O O . VAL A 1 181 ? -4.079 -7.311 0.346 1.00 98.69 181 VAL A O 1
ATOM 1423 N N . LEU A 1 182 ? -3.289 -6.163 -1.425 1.00 98.81 182 LEU A N 1
ATOM 1424 C CA . LEU A 1 182 ? -4.389 -5.200 -1.507 1.00 98.81 182 LEU A CA 1
ATOM 1425 C C . LEU A 1 182 ? -5.704 -5.879 -1.907 1.00 98.81 182 LEU A C 1
ATOM 1427 O O . LEU A 1 182 ? -6.704 -5.703 -1.211 1.00 98.81 182 LEU A O 1
ATOM 1431 N N . TYR A 1 183 ? -5.685 -6.719 -2.946 1.00 98.81 183 TYR A N 1
ATOM 1432 C CA . TYR A 1 183 ? -6.839 -7.491 -3.416 1.00 98.81 183 TYR A CA 1
ATOM 1433 C C . TYR A 1 183 ? -7.439 -8.322 -2.281 1.00 98.81 183 TYR A C 1
ATOM 1435 O O . TYR A 1 183 ? -8.632 -8.234 -1.992 1.00 98.81 183 TYR A O 1
ATOM 1443 N N . ASP A 1 184 ? -6.613 -9.126 -1.602 1.00 98.81 184 ASP A N 1
ATOM 1444 C CA . ASP A 1 184 ? -7.106 -10.013 -0.546 1.00 98.81 184 ASP A CA 1
ATOM 1445 C C . ASP A 1 184 ? -7.559 -9.218 0.691 1.00 98.81 184 ASP A C 1
ATOM 1447 O O . ASP A 1 184 ? -8.459 -9.653 1.407 1.00 98.81 184 ASP A O 1
ATOM 1451 N N . SER A 1 185 ? -6.990 -8.032 0.936 1.00 98.81 185 SER A N 1
ATOM 1452 C CA . SER A 1 185 ? -7.463 -7.119 1.979 1.00 98.81 185 SER A CA 1
ATOM 1453 C C . SER A 1 185 ? -8.830 -6.502 1.658 1.00 98.81 185 SER A C 1
ATOM 1455 O O . SER A 1 185 ? -9.692 -6.432 2.538 1.00 98.81 185 SER A O 1
ATOM 1457 N N . LEU A 1 186 ? -9.059 -6.100 0.407 1.00 98.88 186 LEU A N 1
ATOM 1458 C CA . LEU A 1 186 ? -10.357 -5.623 -0.081 1.00 98.88 186 LEU A CA 1
ATOM 1459 C C . LEU A 1 186 ? -11.413 -6.735 0.001 1.00 98.88 186 LEU A C 1
ATOM 1461 O O . LEU A 1 186 ? -12.484 -6.534 0.586 1.00 98.88 186 LEU A O 1
ATOM 1465 N N . GLU A 1 187 ? -11.082 -7.934 -0.485 1.00 98.62 187 GLU A N 1
ATOM 1466 C CA . GLU A 1 187 ? -11.931 -9.125 -0.378 1.00 98.62 187 GLU A CA 1
ATOM 1467 C C . GLU A 1 187 ? -12.245 -9.446 1.093 1.00 98.62 187 GLU A C 1
ATOM 1469 O O . GLU A 1 187 ? -13.407 -9.642 1.465 1.00 98.62 187 GLU A O 1
ATOM 1474 N N . ASP A 1 188 ? -11.233 -9.425 1.968 1.00 98.69 188 ASP A N 1
ATOM 1475 C CA . ASP A 1 188 ? -11.424 -9.660 3.394 1.00 98.69 188 ASP A CA 1
ATOM 1476 C C . ASP A 1 188 ? -12.259 -8.573 4.052 1.00 98.69 188 ASP A C 1
ATOM 1478 O O . ASP A 1 188 ? -12.854 -8.874 5.072 1.00 98.69 188 ASP A O 1
ATOM 1482 N N . LEU A 1 189 ? -12.384 -7.353 3.534 1.00 98.69 189 LEU A N 1
ATOM 1483 C CA . LEU A 1 189 ? -13.324 -6.348 4.055 1.00 98.69 189 LEU A CA 1
ATOM 1484 C C . LEU A 1 189 ? -14.724 -6.448 3.433 1.00 98.69 189 LEU A C 1
ATOM 1486 O O . LEU A 1 189 ? -15.659 -5.831 3.941 1.00 98.69 189 LEU A O 1
ATOM 1490 N N . GLY A 1 190 ? -14.907 -7.329 2.448 1.00 98.19 190 GLY A N 1
ATOM 1491 C CA . GLY A 1 190 ? -16.180 -7.570 1.771 1.00 98.19 190 GLY A CA 1
ATOM 1492 C C . GLY A 1 190 ? -16.443 -6.630 0.596 1.00 98.19 190 GLY A C 1
ATOM 1493 O O . GLY A 1 190 ? -17.601 -6.485 0.204 1.00 98.19 190 GLY A O 1
ATOM 1494 N N . VAL A 1 191 ? -15.400 -5.993 0.058 1.00 98.44 191 VAL A N 1
ATOM 1495 C CA . VAL A 1 191 ? -15.474 -5.246 -1.202 1.00 98.44 191 VAL A CA 1
ATOM 1496 C C . VAL A 1 191 ? -15.715 -6.231 -2.350 1.00 98.44 191 VAL A C 1
ATOM 1498 O O . VAL A 1 191 ? -15.206 -7.353 -2.335 1.00 98.44 191 VAL A O 1
ATOM 1501 N N . ASP A 1 192 ? -16.527 -5.835 -3.331 1.00 97.69 192 ASP A N 1
ATOM 1502 C CA . ASP A 1 192 ? -16.723 -6.624 -4.548 1.00 97.69 192 ASP A CA 1
ATOM 1503 C C . ASP A 1 192 ? -15.496 -6.489 -5.452 1.00 97.69 192 ASP A C 1
ATOM 1505 O O . ASP A 1 192 ? -15.312 -5.481 -6.126 1.00 97.69 192 ASP A O 1
ATOM 1509 N N . VAL A 1 193 ? -14.664 -7.524 -5.449 1.00 97.94 193 VAL A N 1
ATOM 1510 C CA . VAL A 1 193 ? -13.428 -7.610 -6.235 1.00 97.94 193 VAL A CA 1
ATOM 1511 C C . VAL A 1 193 ? -13.636 -8.317 -7.581 1.00 97.94 193 VAL A C 1
ATOM 1513 O O . VAL A 1 193 ? -12.678 -8.656 -8.259 1.00 97.94 193 VAL A O 1
ATOM 1516 N N . SER A 1 194 ? -14.881 -8.584 -7.998 1.00 97.12 194 SER A N 1
ATOM 1517 C CA . SER A 1 194 ? -15.147 -9.353 -9.227 1.00 97.12 194 SER A CA 1
ATOM 1518 C C . SER A 1 194 ? -14.754 -8.643 -10.529 1.00 97.12 194 SER A C 1
ATOM 1520 O O . SER A 1 194 ? -14.642 -9.308 -11.561 1.00 97.12 194 SER A O 1
ATOM 1522 N N . GLY A 1 195 ? -14.564 -7.321 -10.482 1.00 96.31 195 GLY A N 1
ATOM 1523 C CA . GLY A 1 195 ? -14.012 -6.522 -11.580 1.00 96.31 195 GLY A CA 1
ATOM 1524 C C . GLY A 1 195 ? -12.484 -6.434 -11.585 1.00 96.31 195 GLY A C 1
ATOM 1525 O O . GLY A 1 195 ? -11.928 -6.064 -12.607 1.00 96.31 195 GLY A O 1
ATOM 1526 N N . MET A 1 196 ? -11.826 -6.801 -10.483 1.00 98.00 196 MET A N 1
ATOM 1527 C CA . MET A 1 196 ? -10.374 -6.736 -10.311 1.00 98.00 196 MET A CA 1
ATOM 1528 C C . MET A 1 196 ? -9.692 -8.008 -10.811 1.00 98.00 196 MET A C 1
ATOM 1530 O O . MET A 1 196 ? -10.265 -9.105 -10.770 1.00 98.00 196 MET A O 1
ATOM 1534 N N . THR A 1 197 ? -8.417 -7.889 -11.169 1.00 97.88 197 THR A N 1
ATOM 1535 C CA . THR A 1 197 ? -7.555 -9.041 -11.444 1.00 97.88 197 THR A CA 1
ATOM 1536 C C . THR A 1 197 ? -6.625 -9.288 -10.262 1.00 97.88 197 THR A C 1
ATOM 1538 O O . THR A 1 197 ? -5.878 -8.412 -9.845 1.00 97.88 197 THR A O 1
ATOM 1541 N N . ARG A 1 198 ? -6.625 -10.511 -9.720 1.00 97.19 198 ARG A N 1
ATOM 1542 C CA . ARG A 1 198 ? -5.599 -10.943 -8.761 1.00 97.19 198 ARG A CA 1
ATOM 1543 C C . ARG A 1 198 ? -4.471 -11.653 -9.524 1.00 97.19 198 ARG A C 1
ATOM 1545 O O . ARG A 1 198 ? -4.765 -12.691 -10.125 1.00 97.19 198 ARG A O 1
ATOM 1552 N N . PRO A 1 199 ? -3.225 -11.149 -9.494 1.00 94.56 199 PRO A N 1
ATOM 1553 C CA . PRO A 1 199 ? -2.090 -11.830 -10.108 1.00 94.56 199 PRO A CA 1
ATOM 1554 C C . PRO A 1 199 ? -1.697 -13.127 -9.381 1.00 94.56 199 PRO A C 1
ATOM 1556 O O . PRO A 1 199 ? -2.061 -13.320 -8.189 1.00 94.56 199 PRO A O 1
#

Secondary structure (DSSP, 8-state):
----PPPTT-HHHHHHHHHHT-S---TT-----S----GGG-SHHHHB-TTT-SB-HHHHHTTSTT--SGGGGGG--S----SSSSS-TTS-HHHHHHHHHHHHHHHHHHIIIIIHS--EEE-TTSTTSEEE-SS-SSSPPTTPPBP----HHHHHHHHHHHHHHT-TTHHHHHHHHHHHHHHHHHHHHT---TTSPP-

pLDDT: mean 94.48, std 4.19, range [74.44, 98.88]

Sequence (199 aa):
LGFVNPHYFAAAATRYGAEANGAYQFEDKEYFGLFEHVRRADNCAECHGAHELEIDWEFCADCHDGVAGPEELVNIREYEDDFDGDGDVSEGIAGEVATMEEMLFEAIQAYAADTLGAPMAYDSASYPYFFADADGNGEVSEGDGRFTSWSPRLLRNVYNYLWVAKDPGSWAHNGQYIIQVLYDSLEDLGVDVSGMTRP

Foldseek 3Di:
DDADFADFQVLVLLQQQPNNCRAPDDPPDDFDGHDADDPCQRDDCSQAPPPPRDGPLVVVCVPFPPSPDPVCPQQGADDQFFAQLPPPSRRHLNVSLVSLLVLLLVLLQCCCCVVQVWGWEADPVDPVRIFGPPVSPNHDDVPTHHDDSDDPLSRSSVNLSSVPVRNSCSSVSHSLRNSQSSLVNCVSSVHPCVSHDRD